Protein AF-A0A3S0UN78-F1 (afdb_monomer)

InterPro domains:
  IPR000524 Transcription regulator HTH, GntR [PF00392] (5-63)
  IPR000524 Transcription regulator HTH, GntR [PR00035] (24-38)
  IPR000524 Transcription regulator HTH, GntR [PR00035] (38-54)
  IPR000524 Transcription regulator HTH, GntR [PS50949] (1-67)
  IPR000524 Transcription regulator HTH, GntR [SM00345] (7-64)
  IPR000524 Transcription regulator HTH, GntR [cd07377] (3-63)
  IPR028978 Chorismate pyruvate-lyase/UbiC transcription regulator-associated domain superfamily [SSF64288] (96-181)
  IPR036388 Winged helix-like DNA-binding domain superfamily [G3DSA:1.10.10.10] (3-64)
  IPR036390 Winged helix DNA-binding domain superfamily [SSF46785] (6-68)
  IPR050679 Bacterial HTH-type transcriptional regulator [PTHR44846] (6-67)

pLDDT: mean 83.43, std 9.23, range [56.03, 97.0]

Foldseek 3Di:
DVLLVVLLVVVVVCLVPDDFFAFDDALVVSCVVSVDDSVSSVVSVVVCVVQVQWAADVPPHITGADPQRGCPDDQLPRVAPPKFKDKDWDDDFDDVVCCVVVVDDSVQWTWMKIFIDHPNATDDIDIDIDRCVLVPPDDVVVPRRPPPVVCSVVVNDDHDDDKDKDWDFDDPVCCVRVVDDRPGTDIDID

Nearest PDB structures (foldseek):
  3bwg-assembly2_C-2  TM=4.735E-01  e=9.883E-08  Bacillus subtilis subsp. subtilis str. 168
  4wwc-assembly1_B  TM=4.210E-01  e=1.255E-07  Bacillus subtilis subsp. subtilis str. 168
  3edp-assembly1_A  TM=4.501E-01  e=5.720E-06  Listeria innocua
  3edp-assembly1_B  TM=4.179E-01  e=1.319E-05  Listeria innocua
  2p19-assembly2_B-2  TM=6.954E-01  e=1.219E-01  Corynebacterium glutamicum

Secondary structure (DSSP, 8-state):
-HHHHHHHHHHHHHHHHSPTTPBPPPHHHHHHHHT--HHHHHHHHHHHHHTTSEEEETTTEEEEPPGGGS--S--HHHHSTTEEEEEEEE--PPPHHHHHHHT--GGGEEEEEEEEEETTEEEEEEEEEEETTTSTT--HHHHTT-HHHHHHHTTPPP------EEEE---HHHHHHH---TTS-EEEE-

Organism: NCBI:txid2138

Mean predicted aligned error: 10.27 Å

Structure (mmCIF, N/CA/C/O backbone):
data_AF-A0A3S0UN78-F1
#
_entry.id   AF-A0A3S0UN78-F1
#
loop_
_atom_site.group_PDB
_atom_site.id
_atom_site.type_symbol
_atom_site.label_atom_id
_atom_site.label_alt_id
_atom_site.label_comp_id
_atom_site.label_asym_id
_atom_site.label_entity_id
_atom_site.label_seq_id
_atom_site.pdbx_PDB_ins_code
_atom_site.Cartn_x
_atom_site.Cartn_y
_atom_site.Cartn_z
_atom_site.occupancy
_atom_site.B_iso_or_equiv
_atom_site.auth_seq_id
_atom_site.auth_comp_id
_atom_site.auth_asym_id
_atom_site.auth_atom_id
_atom_site.pdbx_PDB_model_num
ATOM 1 N N . MET A 1 1 ? -2.831 7.692 32.280 1.00 60.66 1 MET A N 1
ATOM 2 C CA . MET A 1 1 ? -1.970 6.919 31.352 1.00 60.66 1 MET A CA 1
ATOM 3 C C . MET A 1 1 ? -2.402 5.452 31.207 1.00 60.66 1 MET A C 1
ATOM 5 O O . MET A 1 1 ? -2.562 4.997 30.083 1.00 60.66 1 MET A O 1
ATOM 9 N N . MET A 1 2 ? -2.676 4.727 32.303 1.00 76.94 2 MET A N 1
ATOM 10 C CA . MET A 1 2 ? -2.971 3.278 32.286 1.00 76.94 2 MET A CA 1
ATOM 11 C C . MET A 1 2 ? -4.214 2.868 31.456 1.00 76.94 2 MET A C 1
ATOM 13 O O . MET A 1 2 ? -4.174 1.876 30.737 1.00 76.94 2 MET A O 1
ATOM 17 N N . ARG A 1 3 ? -5.290 3.673 31.464 1.00 88.19 3 ARG A N 1
ATOM 18 C CA . ARG A 1 3 ? -6.542 3.386 30.724 1.00 88.19 3 ARG A CA 1
ATOM 19 C C . ARG A 1 3 ? -6.424 3.528 29.202 1.00 88.19 3 ARG A C 1
ATOM 21 O O . ARG A 1 3 ? -6.998 2.733 28.470 1.00 88.19 3 ARG A O 1
ATOM 28 N N . SER A 1 4 ? -5.647 4.509 28.730 1.00 86.75 4 SER A N 1
ATOM 29 C CA . SER A 1 4 ? -5.381 4.698 27.293 1.00 86.75 4 SER A CA 1
ATOM 30 C C . SER A 1 4 ? -4.606 3.516 26.718 1.00 86.75 4 SER A C 1
ATOM 32 O O . SER A 1 4 ? -4.909 3.046 25.629 1.00 86.75 4 SER A O 1
ATOM 34 N N . LYS A 1 5 ? -3.637 3.002 27.482 1.00 89.94 5 LYS A N 1
ATOM 35 C CA . LYS A 1 5 ? -2.872 1.819 27.092 1.00 89.94 5 LYS A CA 1
ATOM 36 C C . LYS A 1 5 ? -3.759 0.571 27.032 1.00 89.94 5 LYS A C 1
ATOM 38 O O . LYS A 1 5 ? -3.741 -0.130 26.032 1.00 89.94 5 LYS A O 1
ATOM 43 N N . ALA A 1 6 ? -4.616 0.366 28.036 1.00 92.44 6 ALA A N 1
ATOM 44 C CA . ALA A 1 6 ? -5.572 -0.743 28.044 1.00 92.44 6 ALA A CA 1
ATOM 45 C C . ALA A 1 6 ? -6.553 -0.714 26.851 1.00 92.44 6 ALA A C 1
ATOM 47 O O . ALA A 1 6 ? -6.899 -1.768 26.319 1.00 92.44 6 ALA A O 1
ATOM 48 N N . LEU A 1 7 ? -6.981 0.478 26.415 1.00 95.25 7 LEU A N 1
ATOM 49 C CA . LEU A 1 7 ? -7.767 0.655 25.190 1.00 95.25 7 LEU A CA 1
ATOM 50 C C . LEU A 1 7 ? -6.984 0.201 23.949 1.00 95.25 7 LEU A C 1
ATOM 52 O O . LEU A 1 7 ? -7.505 -0.583 23.157 1.00 95.25 7 LEU A O 1
ATOM 56 N N . GLU A 1 8 ? -5.751 0.688 23.774 1.00 92.88 8 GLU A N 1
ATOM 57 C CA . GLU A 1 8 ? -4.910 0.329 22.623 1.00 92.88 8 GLU A CA 1
ATOM 58 C C . GLU A 1 8 ? -4.639 -1.179 22.562 1.00 92.88 8 GLU A C 1
ATOM 60 O O . GLU A 1 8 ? -4.802 -1.790 21.505 1.00 92.88 8 GLU A O 1
ATOM 65 N N . ASP A 1 9 ? -4.278 -1.787 23.691 1.00 92.19 9 ASP A N 1
ATOM 66 C CA . ASP A 1 9 ? -3.951 -3.212 23.772 1.00 92.19 9 ASP A CA 1
ATOM 67 C C . ASP A 1 9 ? -5.175 -4.089 23.461 1.00 92.19 9 ASP A C 1
ATOM 69 O O . ASP A 1 9 ? -5.079 -5.086 22.734 1.00 92.19 9 ASP A O 1
ATOM 73 N N . ASN A 1 10 ? -6.356 -3.699 23.953 1.00 95.06 10 ASN A N 1
ATOM 74 C CA . ASN A 1 10 ? -7.592 -4.415 23.656 1.00 95.06 10 ASN A CA 1
ATOM 75 C C . ASN A 1 10 ? -7.986 -4.282 22.181 1.00 95.06 10 ASN A C 1
ATOM 77 O O . ASN A 1 10 ? -8.252 -5.299 21.541 1.00 95.06 10 ASN A O 1
ATOM 81 N N . LEU A 1 11 ? -7.946 -3.067 21.621 1.00 95.75 11 LEU A N 1
ATOM 82 C CA . LEU A 1 11 ? -8.206 -2.850 20.197 1.00 95.75 11 LEU A CA 1
ATOM 83 C C . LEU A 1 11 ? -7.265 -3.692 19.334 1.00 95.75 11 LEU A C 1
ATOM 85 O O . LEU A 1 11 ? -7.731 -4.399 18.442 1.00 95.75 11 LEU A O 1
ATOM 89 N N . LYS A 1 12 ? -5.960 -3.692 19.633 1.00 91.56 12 LYS A N 1
ATOM 90 C CA . LYS A 1 12 ? -4.986 -4.537 18.929 1.00 91.56 12 LYS A CA 1
ATOM 91 C C . LYS A 1 12 ? -5.343 -6.013 19.031 1.00 91.56 12 LYS A C 1
ATOM 93 O O . LYS A 1 12 ? -5.336 -6.706 18.020 1.00 91.56 12 LYS A O 1
ATOM 98 N N . THR A 1 13 ? -5.730 -6.485 20.212 1.00 92.44 13 THR A N 1
ATOM 99 C CA . THR A 1 13 ? -6.152 -7.878 20.410 1.00 92.44 13 THR A CA 1
ATOM 100 C C . THR A 1 13 ? -7.383 -8.231 19.568 1.00 92.44 13 THR A C 1
ATOM 102 O O . THR A 1 13 ? -7.397 -9.280 18.922 1.00 92.44 13 THR A O 1
ATOM 105 N N . MET A 1 14 ? -8.401 -7.363 19.536 1.00 92.25 14 MET A N 1
ATOM 106 C CA . MET A 1 14 ? -9.604 -7.557 18.716 1.00 92.25 14 MET A CA 1
ATOM 107 C C . MET A 1 14 ? -9.271 -7.597 17.226 1.00 92.25 14 MET A C 1
ATOM 109 O O . MET A 1 14 ? -9.797 -8.438 16.503 1.00 92.25 14 MET A O 1
ATOM 113 N N . ILE A 1 15 ? -8.383 -6.711 16.771 1.00 91.88 15 ILE A N 1
ATOM 114 C CA . ILE A 1 15 ? -7.967 -6.648 15.370 1.00 91.88 15 ILE A CA 1
ATOM 115 C C . ILE A 1 15 ? -7.164 -7.892 14.991 1.00 91.88 15 ILE A C 1
ATOM 117 O O . ILE A 1 15 ? -7.399 -8.463 13.930 1.00 91.88 15 ILE A O 1
ATOM 121 N N . ILE A 1 16 ? -6.268 -8.353 15.869 1.00 87.12 16 ILE A N 1
ATOM 122 C CA . ILE A 1 16 ? -5.435 -9.528 15.602 1.00 87.12 16 ILE A CA 1
ATOM 123 C C . ILE A 1 16 ? -6.253 -10.810 15.509 1.00 87.12 16 ILE A C 1
ATOM 125 O O . ILE A 1 16 ? -5.995 -11.640 14.641 1.00 87.12 16 ILE A O 1
ATOM 129 N N . LYS A 1 17 ? -7.255 -10.958 16.374 1.00 88.31 17 LYS A N 1
ATOM 130 C CA . LYS A 1 17 ? -8.143 -12.126 16.381 1.00 88.31 17 LYS A CA 1
ATOM 131 C C . LYS A 1 17 ? -9.296 -12.016 15.376 1.00 88.31 17 LYS A C 1
ATOM 133 O O . LYS A 1 17 ? -9.972 -13.007 15.113 1.00 88.31 17 LYS A O 1
ATOM 138 N N . GLY A 1 18 ? -9.563 -10.817 14.865 1.00 83.50 18 GLY A N 1
ATOM 139 C CA . GLY A 1 18 ? -10.699 -10.526 14.000 1.00 83.50 18 GLY A CA 1
ATOM 140 C C . GLY A 1 18 ? -10.495 -10.988 12.558 1.00 83.50 18 GLY A C 1
ATOM 141 O O . GLY A 1 18 ? -9.383 -11.009 12.036 1.00 83.50 18 GLY A O 1
ATOM 142 N N . LYS A 1 19 ? -11.600 -11.312 11.881 1.00 81.12 19 LYS A N 1
ATOM 143 C CA . LYS A 1 19 ? -11.610 -11.516 10.424 1.00 81.12 19 LYS A CA 1
ATOM 144 C C . LYS A 1 19 ? -11.521 -10.162 9.703 1.00 81.12 19 LYS A C 1
ATOM 146 O O . LYS A 1 19 ? -11.954 -9.167 10.287 1.00 81.12 19 LYS A O 1
ATOM 151 N N . PRO A 1 20 ? -11.011 -10.094 8.460 1.00 79.56 20 PRO A N 1
ATOM 152 C CA . PRO A 1 20 ? -11.056 -8.870 7.658 1.00 79.56 20 PRO A CA 1
ATOM 153 C C . PRO A 1 20 ? -12.488 -8.332 7.524 1.00 79.56 20 PRO A C 1
ATOM 155 O O . PRO A 1 20 ? -13.428 -9.107 7.353 1.00 79.56 20 PRO A O 1
ATOM 158 N N . GLY A 1 21 ? -12.659 -7.013 7.606 1.00 81.44 21 GLY A N 1
ATOM 159 C CA . GLY A 1 21 ? -13.964 -6.351 7.529 1.00 81.44 21 GLY A CA 1
ATOM 160 C C . GLY A 1 21 ? -14.806 -6.420 8.809 1.00 81.44 21 GLY A C 1
ATOM 161 O O . GLY A 1 21 ? -15.949 -5.968 8.802 1.00 81.44 21 GLY A O 1
ATOM 162 N N . LEU A 1 22 ? -14.274 -6.942 9.918 1.00 90.38 22 LEU A N 1
ATOM 163 C CA . LEU A 1 22 ? -14.956 -6.933 11.213 1.00 90.38 22 LEU A CA 1
ATOM 164 C C . LEU A 1 22 ? -15.151 -5.490 11.697 1.00 90.38 22 LEU A C 1
ATOM 166 O O . LEU A 1 22 ? -14.187 -4.732 11.807 1.00 90.38 22 LEU A O 1
ATOM 170 N N . LYS A 1 23 ? -16.392 -5.128 12.035 1.00 92.62 23 LYS A N 1
ATOM 171 C CA . LYS A 1 23 ? -16.727 -3.820 12.612 1.00 92.62 23 LYS A CA 1
ATOM 172 C C . LYS A 1 23 ? -16.223 -3.718 14.053 1.00 92.62 23 LYS A C 1
ATOM 174 O O . LYS A 1 23 ? -16.548 -4.559 14.888 1.00 92.62 23 LYS A O 1
ATOM 179 N N . LEU A 1 24 ? -15.465 -2.667 14.346 1.00 95.69 24 LEU A N 1
ATOM 180 C CA . LEU A 1 24 ? -14.968 -2.364 15.686 1.00 95.69 24 LEU A CA 1
ATOM 181 C C . LEU A 1 24 ? -16.007 -1.585 16.512 1.00 95.69 24 LEU A C 1
ATOM 183 O O . LEU A 1 24 ? -16.899 -0.946 15.937 1.00 95.69 24 LEU A O 1
ATOM 187 N N . PRO A 1 25 ? -15.902 -1.610 17.856 1.00 97.00 25 PRO A N 1
ATOM 188 C CA . PRO A 1 25 ? -16.764 -0.818 18.727 1.00 97.00 25 PRO A CA 1
ATOM 189 C C . PRO A 1 25 ? -16.729 0.675 18.377 1.00 97.00 25 PRO A C 1
ATOM 191 O O . PRO A 1 25 ? -15.713 1.206 17.925 1.00 97.00 25 PRO A O 1
ATOM 194 N N . SER A 1 26 ? -17.849 1.368 18.590 1.00 95.44 26 SER A N 1
ATOM 195 C CA . SER A 1 26 ? -17.943 2.798 18.285 1.00 95.44 26 SER A CA 1
ATOM 196 C C . SER A 1 26 ? -17.103 3.645 19.245 1.00 95.44 26 SER A C 1
ATOM 198 O O . SER A 1 26 ? -16.812 3.230 20.369 1.00 95.44 26 SER A O 1
ATOM 200 N N . GLU A 1 27 ? -16.773 4.876 18.835 1.00 95.00 27 GLU A N 1
ATOM 201 C CA . GLU A 1 27 ? -16.062 5.825 19.704 1.00 95.00 27 GLU A CA 1
ATOM 202 C C . GLU A 1 27 ? -16.779 6.000 21.049 1.00 95.00 27 GLU A C 1
ATOM 204 O O . GLU A 1 27 ? -16.140 5.941 22.093 1.00 95.00 27 GLU A O 1
ATOM 209 N N . ALA A 1 28 ? -18.109 6.127 21.036 1.00 94.88 28 ALA A N 1
ATOM 210 C CA . ALA A 1 28 ? -18.914 6.292 22.244 1.00 94.88 28 ALA A CA 1
ATOM 211 C C . ALA A 1 28 ? -18.858 5.064 23.171 1.00 94.88 28 ALA A C 1
ATOM 213 O O . ALA A 1 28 ? -18.764 5.218 24.389 1.00 94.88 28 ALA A O 1
ATOM 214 N N . MET A 1 29 ? -18.875 3.848 22.607 1.00 96.12 29 MET A N 1
ATOM 215 C CA . MET A 1 29 ? -18.741 2.612 23.388 1.00 96.12 29 MET A CA 1
ATOM 216 C C . MET A 1 29 ? -17.371 2.542 24.066 1.00 96.12 29 MET A C 1
ATOM 218 O O . MET A 1 29 ? -17.298 2.286 25.266 1.00 96.12 29 MET A O 1
ATOM 222 N N . LEU A 1 30 ? -16.300 2.844 23.328 1.00 96.81 30 LEU A N 1
ATOM 223 C CA . LEU A 1 30 ? -14.931 2.823 23.850 1.00 96.81 30 LEU A CA 1
ATOM 224 C C . LEU A 1 30 ? -14.694 3.927 24.888 1.00 96.81 30 LEU A C 1
ATOM 226 O O . LEU A 1 30 ? -14.080 3.671 25.922 1.00 96.81 30 LEU A O 1
ATOM 230 N N . MET A 1 31 ? -15.230 5.130 24.666 1.00 96.88 31 MET A N 1
ATOM 231 C CA . MET A 1 31 ? -15.192 6.216 25.651 1.00 96.88 31 MET A CA 1
ATOM 232 C C . MET A 1 31 ? -15.839 5.789 26.969 1.00 96.88 31 MET A C 1
ATOM 234 O O . MET A 1 31 ? -15.237 5.964 28.026 1.00 96.88 31 MET A O 1
ATOM 238 N N . LYS A 1 32 ? -17.042 5.198 26.908 1.00 96.38 32 LYS A N 1
ATOM 239 C CA . LYS A 1 32 ? -17.776 4.742 28.095 1.00 96.38 32 LYS A CA 1
ATOM 240 C C . LYS A 1 32 ? -17.050 3.598 28.803 1.00 96.38 32 LYS A C 1
ATOM 242 O O . LYS A 1 32 ? -16.907 3.634 30.021 1.00 96.38 32 LYS A O 1
ATOM 247 N N . GLN A 1 33 ? -16.577 2.609 28.049 1.00 95.88 33 GLN A N 1
ATOM 248 C CA . GLN A 1 33 ? -15.930 1.415 28.592 1.00 95.88 33 GLN A CA 1
ATOM 249 C C . GLN A 1 33 ? -14.590 1.729 29.264 1.00 95.88 33 GLN A C 1
ATOM 251 O O . GLN A 1 33 ? -14.318 1.235 30.354 1.00 95.88 33 GLN A O 1
ATOM 256 N N . TYR A 1 34 ? -13.759 2.559 28.633 1.00 94.81 34 TYR A N 1
ATOM 257 C CA . TYR A 1 34 ? -12.411 2.859 29.123 1.00 94.81 34 TYR A CA 1
ATOM 258 C C . TYR A 1 34 ? -12.333 4.160 29.927 1.00 94.81 34 TYR A C 1
ATOM 260 O O . TYR A 1 34 ? -11.270 4.475 30.463 1.00 94.81 34 TYR A O 1
ATOM 268 N N . GLN A 1 35 ? -13.441 4.904 30.038 1.00 95.44 35 GLN A N 1
ATOM 269 C CA . GLN A 1 35 ? -13.520 6.211 30.700 1.00 95.44 35 GLN A CA 1
ATOM 270 C C . GLN A 1 35 ? -12.428 7.167 30.198 1.00 95.44 35 GLN A C 1
ATOM 272 O O . GLN A 1 35 ? -11.656 7.734 30.975 1.00 95.44 35 GLN A O 1
ATOM 277 N N . VAL A 1 36 ? -12.329 7.289 28.874 1.00 95.56 36 VAL A N 1
ATOM 278 C CA . VAL A 1 36 ? -11.359 8.151 28.187 1.00 95.56 36 VAL A CA 1
ATOM 279 C C . VAL A 1 36 ? -12.068 9.203 27.342 1.00 95.56 36 VAL A C 1
ATOM 281 O O . VAL A 1 36 ? -13.236 9.057 26.978 1.00 95.56 36 VAL A O 1
ATOM 284 N N . SER A 1 37 ? -11.339 10.265 26.999 1.00 96.00 37 SER A N 1
ATOM 285 C CA . SER A 1 37 ? -11.851 11.300 26.103 1.00 96.00 37 SER A CA 1
ATOM 286 C C . SER A 1 37 ? -12.072 10.759 24.688 1.00 96.00 37 SER A C 1
ATOM 288 O O . SER A 1 37 ? -11.418 9.810 24.246 1.00 96.00 37 SER A O 1
ATOM 290 N N . ARG A 1 38 ? -12.949 11.426 23.933 1.00 94.31 38 ARG A N 1
ATOM 291 C CA . ARG A 1 38 ? -13.137 11.143 22.506 1.00 94.31 38 ARG A CA 1
ATOM 292 C C . ARG A 1 38 ? -11.835 11.278 21.718 1.00 94.31 38 ARG A C 1
ATOM 294 O O . ARG A 1 38 ? -11.564 10.457 20.848 1.00 94.31 38 ARG A O 1
ATOM 301 N N . THR A 1 39 ? -11.032 12.292 22.038 1.00 95.38 39 THR A N 1
ATOM 302 C CA . THR A 1 39 ? -9.731 12.545 21.407 1.00 95.38 39 THR A CA 1
ATOM 303 C C . THR A 1 39 ? -8.807 11.344 21.570 1.00 95.38 39 THR A C 1
ATOM 305 O O . THR A 1 39 ? -8.285 10.850 20.581 1.00 95.38 39 THR A O 1
ATOM 308 N N . THR A 1 40 ? -8.726 10.778 22.776 1.00 95.00 40 THR A N 1
ATOM 309 C CA . THR A 1 40 ? -7.925 9.576 23.059 1.00 95.00 40 THR A CA 1
ATOM 310 C C . THR A 1 40 ? -8.339 8.382 22.193 1.00 95.00 40 THR A C 1
ATOM 312 O O . THR A 1 40 ? -7.482 7.712 21.621 1.00 95.00 40 THR A O 1
ATOM 315 N N . VAL A 1 41 ? -9.645 8.126 22.045 1.00 96.56 41 VAL A N 1
ATOM 316 C CA . VAL A 1 41 ? -10.133 7.039 21.175 1.00 96.56 41 VAL A CA 1
ATOM 317 C C . VAL A 1 41 ? -9.812 7.315 19.707 1.00 96.56 41 VAL A C 1
ATOM 319 O O . VAL A 1 41 ? -9.368 6.420 18.988 1.00 96.56 41 VAL A O 1
ATOM 322 N N . ARG A 1 42 ? -10.000 8.559 19.252 1.00 93.31 42 ARG A N 1
ATOM 323 C CA . ARG A 1 42 ? -9.687 8.950 17.872 1.00 93.31 42 ARG A CA 1
ATOM 324 C C . ARG A 1 42 ? -8.201 8.843 17.572 1.00 93.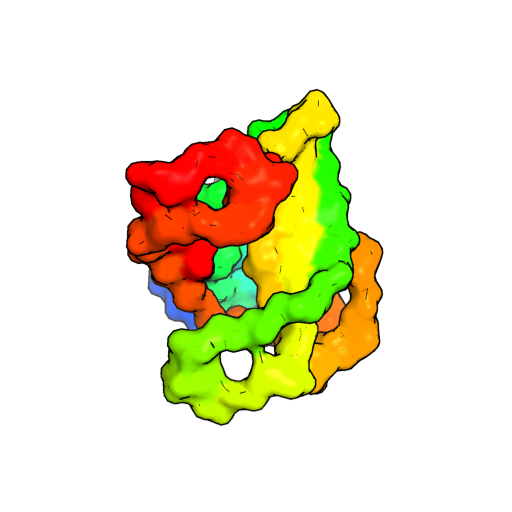31 42 ARG A C 1
ATOM 326 O O . ARG A 1 42 ? -7.861 8.430 16.471 1.00 93.31 42 ARG A O 1
ATOM 333 N N . ASP A 1 43 ? -7.332 9.170 18.517 1.00 91.94 43 ASP A N 1
ATOM 334 C CA . ASP A 1 43 ? -5.886 9.050 18.340 1.00 91.94 43 ASP A CA 1
ATOM 335 C C . ASP A 1 43 ? -5.451 7.582 18.279 1.00 91.94 43 ASP A C 1
ATOM 337 O O . ASP A 1 43 ? -4.665 7.218 17.402 1.00 91.94 43 ASP A O 1
ATOM 341 N N . ALA A 1 44 ? -6.045 6.710 19.104 1.00 94.06 44 ALA A N 1
ATOM 342 C CA . ALA A 1 44 ? -5.838 5.266 19.003 1.00 94.06 44 ALA A CA 1
ATOM 343 C C . ALA A 1 44 ? -6.262 4.728 17.624 1.00 94.06 44 ALA A C 1
ATOM 345 O O . ALA A 1 44 ? -5.497 4.017 16.969 1.00 94.06 44 ALA A O 1
ATOM 346 N N . PHE A 1 45 ? -7.440 5.117 17.124 1.00 93.12 45 PHE A N 1
ATOM 347 C CA . PHE A 1 45 ? -7.872 4.726 15.781 1.00 93.12 45 PHE A CA 1
ATOM 348 C C . PHE A 1 45 ? -7.001 5.320 14.675 1.00 93.12 45 PHE A C 1
ATOM 350 O O . PHE A 1 45 ? -6.649 4.602 13.745 1.00 93.12 45 PHE A O 1
ATOM 357 N N . LYS A 1 46 ? -6.596 6.592 14.769 1.00 85.62 46 LYS A N 1
ATOM 358 C CA . LYS A 1 46 ? -5.666 7.209 13.808 1.00 85.62 46 LYS A CA 1
ATOM 359 C C . LYS A 1 46 ? -4.347 6.449 13.741 1.00 85.62 46 LYS A C 1
ATOM 361 O O . LYS A 1 46 ? -3.841 6.227 12.645 1.00 85.62 46 LYS A O 1
ATOM 366 N N . LYS A 1 47 ? -3.809 6.028 14.888 1.00 85.81 47 LYS A N 1
ATOM 367 C CA . LYS A 1 47 ? -2.596 5.209 14.954 1.00 85.81 47 LYS A CA 1
ATOM 368 C C . LYS A 1 47 ? -2.794 3.875 14.235 1.00 85.81 47 LYS A C 1
ATOM 370 O O . LYS A 1 47 ? -2.003 3.547 13.362 1.00 85.81 47 LYS A O 1
ATOM 375 N N . LEU A 1 48 ? -3.887 3.165 14.517 1.00 86.69 48 LEU A N 1
ATOM 376 C CA . LEU A 1 48 ? -4.211 1.882 13.876 1.00 86.69 48 LEU A CA 1
ATOM 377 C C . LEU A 1 48 ? -4.483 2.008 12.365 1.00 86.69 48 LEU A C 1
ATOM 379 O O . LEU A 1 48 ? -4.101 1.124 11.600 1.00 86.69 48 LEU A O 1
ATOM 383 N N . ILE A 1 49 ? -5.099 3.108 11.920 1.00 83.00 49 ILE A N 1
ATOM 384 C CA . ILE A 1 49 ? -5.248 3.445 10.493 1.00 83.00 49 ILE A CA 1
ATOM 385 C C . ILE A 1 49 ? -3.870 3.697 9.874 1.00 83.00 49 ILE 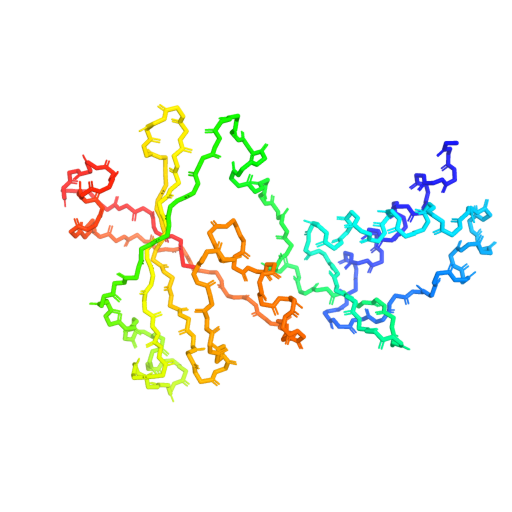A C 1
ATOM 387 O O . ILE A 1 49 ? -3.566 3.171 8.809 1.00 83.00 49 ILE A O 1
ATOM 391 N N . GLY A 1 50 ? -3.008 4.457 10.555 1.00 72.81 50 GLY A N 1
ATOM 392 C CA . GLY A 1 50 ? -1.632 4.708 10.121 1.00 72.81 50 GLY A CA 1
ATOM 393 C C . GLY A 1 50 ? -0.757 3.449 10.079 1.00 72.81 50 GLY A C 1
ATOM 394 O O . GLY A 1 50 ? 0.202 3.407 9.310 1.00 72.81 50 GLY A O 1
ATOM 395 N N . GLU A 1 51 ? -1.096 2.432 10.873 1.00 80.19 51 GLU A N 1
ATOM 396 C CA . GLU A 1 51 ? -0.490 1.092 10.868 1.00 80.19 51 GLU A CA 1
ATOM 397 C C . GLU A 1 51 ? -1.153 0.144 9.834 1.00 80.19 51 GLU A C 1
ATOM 399 O O . GLU A 1 51 ? -0.813 -1.037 9.753 1.00 80.19 51 GLU A O 1
ATOM 404 N N . ASN A 1 52 ? -2.109 0.637 9.032 1.00 79.56 52 ASN A N 1
ATOM 405 C CA . ASN A 1 52 ? -2.921 -0.139 8.082 1.00 79.56 52 ASN A CA 1
ATOM 406 C C . ASN A 1 52 ? -3.568 -1.391 8.698 1.00 79.56 52 ASN A C 1
ATOM 408 O O . ASN A 1 52 ? -3.771 -2.404 8.029 1.00 79.56 52 ASN A O 1
ATOM 412 N N . MET A 1 53 ? -3.899 -1.328 9.987 1.00 83.38 53 MET A N 1
ATOM 413 C CA . MET A 1 53 ? -4.580 -2.412 10.692 1.00 83.38 53 MET A CA 1
ATOM 414 C C . MET A 1 53 ? -6.100 -2.329 10.536 1.00 83.38 53 MET A C 1
ATOM 416 O O . MET A 1 53 ? -6.797 -3.340 10.639 1.00 83.38 53 MET A O 1
ATOM 420 N N . ILE A 1 54 ? -6.619 -1.124 10.290 1.00 87.69 54 ILE A N 1
ATOM 421 C CA . ILE A 1 54 ? -8.048 -0.829 10.172 1.00 87.69 54 ILE A CA 1
ATOM 422 C C . ILE A 1 54 ? -8.286 0.250 9.108 1.00 87.69 54 ILE A C 1
ATOM 424 O O . ILE A 1 54 ? -7.374 0.997 8.756 1.00 87.69 54 ILE A O 1
ATOM 428 N N . TYR A 1 55 ? -9.529 0.383 8.660 1.00 83.50 55 TYR A N 1
ATOM 429 C CA . TYR A 1 55 ? -10.009 1.490 7.834 1.00 83.50 55 TYR A CA 1
ATOM 430 C C . TYR A 1 55 ? -11.294 2.078 8.427 1.00 83.50 55 TYR A C 1
ATOM 432 O O . TYR A 1 55 ? -11.968 1.438 9.239 1.00 83.50 55 TYR A O 1
ATOM 440 N N . SER A 1 56 ? -11.630 3.310 8.050 1.00 82.44 56 SER A N 1
ATOM 441 C CA . SER A 1 56 ? -12.881 3.958 8.447 1.00 82.44 56 SER A CA 1
ATOM 442 C C . SER A 1 56 ? -13.811 4.117 7.249 1.00 82.44 56 SER A C 1
ATOM 444 O O . SER A 1 56 ? -13.383 4.388 6.132 1.00 82.44 56 SER A O 1
ATOM 446 N N . LEU A 1 57 ? -15.107 3.964 7.498 1.00 76.75 57 LEU A N 1
ATOM 447 C CA . LEU A 1 57 ? -16.162 4.322 6.559 1.00 76.75 57 LEU A CA 1
ATOM 448 C C . LEU A 1 57 ? -17.007 5.415 7.212 1.00 76.75 57 LEU A C 1
ATOM 450 O O . LEU A 1 57 ? -17.565 5.210 8.298 1.00 76.75 57 LEU A O 1
ATOM 454 N N . GLN A 1 58 ? -17.097 6.579 6.566 1.00 74.88 58 GLN A N 1
ATOM 455 C CA . GLN A 1 58 ? -17.821 7.733 7.099 1.00 74.88 58 GLN A CA 1
ATOM 456 C C . GLN A 1 58 ? -19.264 7.352 7.462 1.00 74.88 58 GLN A C 1
ATOM 458 O O . GLN A 1 58 ? -19.974 6.723 6.681 1.00 74.88 58 GLN A O 1
ATOM 463 N N . GLY A 1 59 ? -19.675 7.674 8.692 1.00 83.06 59 GLY A N 1
ATOM 464 C CA . GLY A 1 59 ? -20.999 7.337 9.231 1.00 83.06 59 GLY A CA 1
ATOM 465 C C . GLY A 1 59 ? -21.227 5.852 9.554 1.00 83.06 59 GLY A C 1
ATOM 466 O O . GLY A 1 59 ? -22.203 5.528 10.221 1.00 83.06 59 GLY A O 1
ATOM 467 N N . LYS A 1 60 ? -20.333 4.942 9.144 1.00 83.81 60 LYS A N 1
ATOM 468 C CA . LYS A 1 60 ? -20.494 3.488 9.336 1.00 83.81 60 LYS A CA 1
ATOM 469 C C . LYS A 1 60 ? -19.599 2.915 10.437 1.00 83.81 60 LYS A C 1
ATOM 471 O O . LYS A 1 60 ? -19.988 1.927 11.067 1.00 83.81 60 LYS A O 1
ATOM 476 N N . GLY A 1 61 ? -18.452 3.542 10.704 1.00 89.56 61 GLY A N 1
ATOM 477 C CA . GLY A 1 61 ? -17.533 3.178 11.787 1.00 89.56 61 GLY A CA 1
ATOM 478 C C . GLY A 1 61 ? -16.158 2.727 11.294 1.00 89.56 61 GLY A C 1
ATOM 479 O O . GLY A 1 61 ? -15.730 3.108 10.205 1.00 89.56 61 GLY A O 1
ATOM 480 N N . TYR A 1 62 ? -15.474 1.931 12.116 1.00 91.44 62 TYR A N 1
ATOM 481 C CA . TYR A 1 62 ? -14.125 1.422 11.863 1.00 91.44 62 TYR A CA 1
ATOM 482 C C . TYR A 1 62 ? -14.161 -0.090 11.640 1.00 91.44 62 TYR A C 1
ATOM 484 O O . TYR A 1 62 ? -14.927 -0.790 12.304 1.00 91.44 62 TYR A O 1
ATOM 492 N N . PHE A 1 63 ? -13.338 -0.585 10.722 1.00 87.94 63 PHE A N 1
ATOM 493 C CA . PHE A 1 63 ? -13.349 -1.975 10.275 1.00 87.94 63 PHE A CA 1
ATOM 494 C C . PHE A 1 63 ? -11.925 -2.517 10.163 1.00 87.94 63 PHE A C 1
ATOM 496 O O . PHE A 1 63 ? -11.011 -1.787 9.785 1.00 87.94 63 PHE A O 1
ATOM 503 N N . THR A 1 64 ? -11.721 -3.791 10.489 1.00 87.06 64 THR A N 1
ATOM 504 C CA . THR A 1 64 ? -10.405 -4.440 10.398 1.00 87.06 64 THR A CA 1
ATOM 505 C C . THR A 1 64 ? -9.952 -4.593 8.944 1.00 87.06 64 THR A C 1
ATOM 507 O O . THR A 1 64 ? -10.725 -5.001 8.073 1.00 87.06 64 THR A O 1
ATOM 510 N N . LEU A 1 65 ? -8.680 -4.299 8.671 1.00 79.00 65 LEU A N 1
ATOM 511 C CA . LEU A 1 65 ? -8.030 -4.668 7.413 1.00 79.00 65 LEU A CA 1
ATOM 512 C C . LEU A 1 65 ? -7.487 -6.092 7.504 1.00 79.00 65 LEU A C 1
ATOM 514 O O . LEU A 1 65 ? -7.160 -6.589 8.584 1.00 79.00 65 LEU A O 1
ATOM 518 N N . ASN A 1 66 ? -7.354 -6.739 6.348 1.00 76.88 66 ASN A N 1
ATOM 519 C CA . ASN A 1 66 ? -6.662 -8.017 6.260 1.00 76.88 66 ASN A CA 1
ATOM 520 C C . ASN A 1 66 ? -5.210 -7.862 6.752 1.00 76.88 66 ASN A C 1
ATOM 522 O O . ASN A 1 66 ? -4.533 -6.897 6.396 1.00 76.88 66 ASN A O 1
ATOM 526 N N . GLN A 1 67 ? -4.743 -8.825 7.556 1.00 74.69 67 GLN A N 1
ATOM 527 C CA . GLN A 1 67 ? -3.384 -8.889 8.110 1.00 74.69 67 GLN A CA 1
ATOM 528 C C . GLN A 1 67 ? -2.292 -8.668 7.065 1.00 74.69 67 GLN A C 1
ATOM 530 O O . GLN A 1 67 ? -1.256 -8.069 7.349 1.00 74.69 67 GLN A O 1
ATOM 535 N N . ALA A 1 68 ? -2.537 -9.089 5.827 1.00 63.06 68 ALA A N 1
ATOM 536 C CA . ALA A 1 68 ? -1.600 -8.904 4.735 1.00 63.06 68 ALA A CA 1
ATOM 537 C C . ALA A 1 68 ? -1.355 -7.417 4.366 1.00 63.06 68 ALA A C 1
ATOM 539 O O . ALA A 1 68 ? -0.306 -7.114 3.785 1.00 63.06 68 ALA A O 1
ATOM 540 N N . PHE A 1 69 ? -2.253 -6.490 4.728 1.00 65.50 69 PHE A N 1
ATOM 541 C CA . PHE A 1 69 ? -2.094 -5.036 4.543 1.00 65.50 69 PHE A CA 1
ATOM 542 C C . PHE A 1 69 ? -1.495 -4.305 5.734 1.00 65.50 69 PHE A C 1
ATOM 544 O O . PHE A 1 69 ? -1.131 -3.138 5.587 1.00 65.50 69 PHE A O 1
ATOM 551 N N . TRP A 1 70 ? -1.394 -4.955 6.892 1.00 74.50 70 TRP A N 1
ATOM 552 C CA . TRP A 1 70 ? -0.812 -4.312 8.058 1.00 74.50 70 TRP A CA 1
ATOM 553 C C . TRP A 1 70 ? 0.604 -3.857 7.724 1.00 74.50 70 TRP A C 1
ATOM 555 O O . TRP A 1 70 ? 1.357 -4.561 7.039 1.00 74.50 70 TRP A O 1
ATOM 565 N N . SER A 1 71 ? 0.989 -2.681 8.213 1.00 66.81 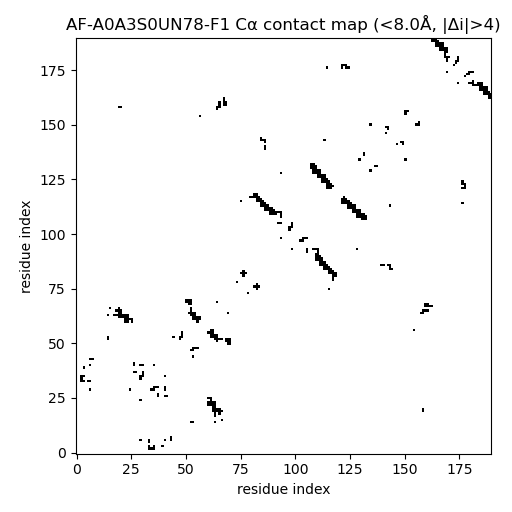71 SER A N 1
ATOM 566 C CA . SER A 1 71 ? 2.368 -2.223 8.110 1.00 66.81 71 SER A CA 1
ATOM 567 C C . SER A 1 71 ? 3.227 -3.019 9.097 1.00 66.81 71 SER A C 1
ATOM 569 O O . SER A 1 71 ? 3.608 -2.527 10.155 1.00 66.81 71 SER A O 1
ATOM 571 N N . THR A 1 72 ? 3.497 -4.285 8.775 1.00 57.38 72 THR A N 1
ATOM 572 C CA . THR A 1 72 ? 4.403 -5.150 9.544 1.00 57.38 72 THR A CA 1
ATOM 573 C C . THR A 1 72 ? 5.858 -4.700 9.399 1.00 57.38 72 THR A C 1
ATOM 575 O O . THR A 1 72 ? 6.698 -5.033 10.225 1.00 57.38 72 THR A O 1
ATOM 578 N N . GLU A 1 73 ? 6.158 -3.923 8.354 1.00 56.03 73 GLU A N 1
ATOM 579 C CA . GLU A 1 73 ? 7.418 -3.211 8.169 1.00 56.03 73 GLU A CA 1
ATOM 580 C C . GLU A 1 73 ? 7.188 -1.714 8.430 1.00 56.03 73 GLU A C 1
ATOM 582 O O . GLU A 1 73 ? 6.229 -1.127 7.920 1.00 56.03 73 GLU A O 1
ATOM 587 N N . ILE A 1 74 ? 8.083 -1.085 9.199 1.00 58.06 74 ILE A N 1
ATOM 588 C CA . ILE A 1 74 ? 8.155 0.377 9.316 1.00 58.06 74 ILE A CA 1
ATOM 589 C C . ILE A 1 74 ? 8.230 0.945 7.891 1.00 58.06 74 ILE A C 1
ATOM 591 O O . ILE A 1 74 ? 9.069 0.503 7.099 1.00 58.06 74 ILE A O 1
ATOM 595 N N . SER A 1 75 ? 7.342 1.890 7.545 1.00 63.72 75 SER A N 1
ATOM 596 C CA . SER A 1 75 ? 7.348 2.514 6.215 1.00 63.72 75 SER A CA 1
ATOM 597 C C . SER A 1 75 ? 8.751 3.022 5.900 1.00 63.72 75 SER A C 1
ATOM 599 O O . SER A 1 75 ? 9.438 3.513 6.790 1.00 63.72 75 SER A O 1
ATOM 601 N N . PHE A 1 76 ? 9.194 2.919 4.645 1.00 69.19 76 PHE A N 1
ATOM 602 C CA . PHE A 1 76 ? 10.567 3.292 4.280 1.00 69.19 76 PHE A CA 1
ATOM 603 C C . PHE A 1 76 ? 10.947 4.693 4.797 1.00 69.19 76 PHE A C 1
ATOM 605 O O . PHE A 1 76 ? 12.023 4.862 5.356 1.00 69.19 76 PHE A O 1
ATOM 612 N N . SER A 1 77 ? 10.010 5.645 4.712 1.00 68.69 77 SER A N 1
ATOM 613 C CA . SER A 1 77 ? 10.156 7.013 5.224 1.00 68.69 77 SER A CA 1
ATOM 614 C C . SER A 1 77 ? 10.298 7.140 6.742 1.00 68.69 77 SER A C 1
ATOM 616 O O . SER A 1 77 ? 10.873 8.106 7.215 1.00 68.69 77 SER A O 1
ATOM 618 N N . LYS A 1 78 ? 9.769 6.185 7.512 1.00 69.50 78 LYS A N 1
ATOM 619 C CA . LYS A 1 78 ? 9.917 6.120 8.973 1.00 69.50 78 LYS A CA 1
ATOM 620 C C . LYS A 1 78 ? 11.124 5.280 9.399 1.00 69.50 78 LYS A C 1
ATOM 622 O O . LYS A 1 78 ? 11.548 5.373 10.542 1.00 69.50 78 LYS A O 1
ATOM 627 N N . LYS A 1 79 ? 11.624 4.407 8.517 1.00 71.88 79 LYS A N 1
ATOM 628 C CA . LYS A 1 79 ? 12.754 3.507 8.793 1.00 71.88 79 LYS A CA 1
ATOM 629 C C . LYS A 1 79 ? 14.100 4.205 8.601 1.00 71.88 79 LYS A C 1
ATOM 631 O O . LYS A 1 79 ? 15.073 3.819 9.240 1.00 71.88 79 LYS A O 1
ATOM 636 N N . TYR A 1 80 ? 14.156 5.176 7.698 1.00 74.62 80 TYR A N 1
ATOM 637 C CA . TYR A 1 80 ? 15.375 5.877 7.328 1.00 74.62 80 TYR A CA 1
ATOM 638 C C . TYR A 1 80 ? 15.168 7.383 7.472 1.00 74.62 80 TYR A C 1
ATOM 640 O O . TYR A 1 80 ? 14.248 7.933 6.867 1.00 74.62 80 TYR A O 1
ATOM 648 N N . ASP A 1 81 ? 16.045 8.045 8.226 1.00 76.56 81 ASP A N 1
ATOM 649 C CA . ASP A 1 81 ? 16.112 9.507 8.236 1.00 76.56 81 ASP A CA 1
ATOM 650 C C . ASP A 1 81 ? 16.459 10.031 6.837 1.00 76.56 81 ASP A C 1
ATOM 652 O O . ASP A 1 81 ? 17.157 9.362 6.065 1.00 76.56 81 ASP A O 1
ATOM 656 N N . SER A 1 82 ? 15.946 11.218 6.498 1.00 83.31 82 SER A N 1
ATOM 657 C CA . SER A 1 82 ? 16.137 11.856 5.184 1.00 83.31 82 SER A CA 1
ATOM 658 C C . SER A 1 82 ? 15.725 10.970 3.998 1.00 83.31 82 SER A C 1
ATOM 660 O O . SER A 1 82 ? 16.322 11.012 2.920 1.00 83.31 82 SER A O 1
ATOM 662 N N . ALA A 1 83 ? 14.707 10.132 4.193 1.00 85.62 83 ALA A N 1
ATOM 663 C CA . ALA A 1 83 ? 14.161 9.292 3.142 1.00 85.62 83 ALA A CA 1
ATOM 664 C C . ALA A 1 83 ? 13.367 10.111 2.118 1.00 85.62 83 ALA A C 1
ATOM 666 O O . ALA A 1 83 ? 12.424 10.819 2.468 1.00 85.62 83 ALA A O 1
ATOM 667 N N . VAL A 1 84 ? 13.693 9.930 0.839 1.00 87.62 84 VAL A N 1
ATOM 668 C CA . VAL A 1 84 ? 12.991 10.575 -0.278 1.00 87.62 84 VAL A CA 1
ATOM 669 C C . VAL A 1 84 ? 12.462 9.509 -1.227 1.00 87.62 84 VAL A C 1
ATOM 671 O O . VAL A 1 84 ? 13.173 8.574 -1.602 1.00 87.62 84 VAL A O 1
ATOM 674 N N . ASN A 1 85 ? 11.204 9.645 -1.633 1.00 89.25 85 ASN A N 1
ATOM 675 C CA . ASN A 1 85 ? 10.607 8.821 -2.675 1.00 89.25 85 ASN A CA 1
ATOM 676 C C . ASN A 1 85 ? 10.552 9.619 -3.980 1.00 89.25 85 ASN A C 1
ATOM 678 O O . ASN A 1 85 ? 10.198 10.791 -3.959 1.00 89.25 85 ASN A O 1
ATOM 682 N N . LYS A 1 86 ? 10.857 8.981 -5.111 1.00 89.56 86 LYS A N 1
ATOM 683 C CA . LYS A 1 86 ? 10.580 9.525 -6.448 1.00 89.56 86 LYS A CA 1
ATOM 684 C C . LYS A 1 86 ? 9.760 8.518 -7.234 1.00 89.56 86 LYS A C 1
ATOM 686 O O . LYS A 1 86 ? 10.092 7.327 -7.234 1.00 89.56 86 LYS A O 1
ATOM 691 N N . LEU A 1 87 ? 8.693 8.979 -7.877 1.00 90.81 87 LEU A N 1
ATOM 692 C CA . LEU A 1 87 ? 7.803 8.137 -8.670 1.00 90.81 87 LEU A CA 1
ATOM 693 C C . LEU A 1 87 ? 7.924 8.492 -10.152 1.00 90.81 87 LEU A C 1
ATOM 695 O O . LEU A 1 87 ? 7.835 9.653 -10.536 1.00 90.81 87 LEU A O 1
ATOM 699 N N . TYR A 1 88 ? 8.109 7.477 -10.987 1.00 90.56 88 TYR A N 1
ATOM 700 C CA . TYR A 1 88 ? 8.246 7.618 -12.430 1.00 90.56 88 TYR A CA 1
ATOM 701 C C . TYR A 1 88 ? 7.143 6.831 -13.122 1.00 90.56 88 TYR A C 1
ATOM 703 O O . TYR A 1 88 ? 6.962 5.647 -12.838 1.00 90.56 88 TYR A O 1
ATOM 711 N N . VAL A 1 89 ? 6.433 7.467 -14.051 1.00 89.94 89 VAL A N 1
ATOM 712 C CA . VAL A 1 89 ? 5.534 6.759 -14.967 1.00 89.94 89 VAL A CA 1
ATOM 713 C C . VAL A 1 89 ? 6.385 6.091 -16.039 1.00 89.94 89 VAL A C 1
ATOM 715 O O . VAL A 1 89 ? 7.265 6.725 -16.620 1.00 89.94 89 VAL A O 1
ATOM 718 N N . VAL 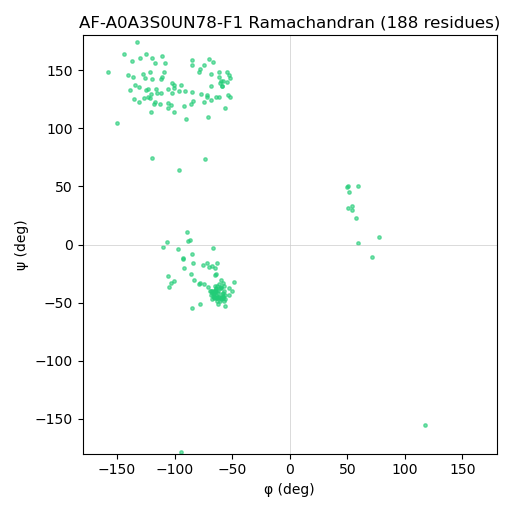A 1 90 ? 6.156 4.804 -16.272 1.00 91.19 90 VAL A N 1
ATOM 719 C CA . VAL A 1 90 ? 6.895 4.009 -17.259 1.00 91.19 90 VAL A CA 1
ATOM 720 C C . VAL A 1 90 ? 5.922 3.210 -18.121 1.00 91.19 90 VAL A C 1
ATOM 722 O O . VAL A 1 90 ? 4.722 3.204 -17.853 1.00 91.19 90 VAL A O 1
ATOM 725 N N . ASN A 1 91 ? 6.441 2.534 -19.145 1.00 90.25 91 ASN A N 1
ATOM 726 C CA . ASN A 1 91 ? 5.679 1.623 -19.997 1.00 90.25 91 ASN A CA 1
ATOM 727 C C . ASN A 1 91 ? 6.271 0.207 -19.909 1.00 90.25 91 ASN A C 1
ATOM 729 O O . ASN A 1 91 ? 7.024 -0.220 -20.781 1.00 90.25 91 ASN A O 1
ATOM 733 N N . ILE A 1 92 ? 6.019 -0.461 -18.786 1.00 90.88 92 ILE A N 1
ATOM 734 C CA . ILE A 1 92 ? 6.375 -1.856 -18.531 1.00 90.88 92 ILE A CA 1
ATOM 735 C C . ILE A 1 92 ? 5.075 -2.659 -18.607 1.00 90.88 92 ILE A C 1
ATOM 737 O O . ILE A 1 92 ? 4.174 -2.373 -17.811 1.00 90.88 92 ILE A O 1
ATOM 741 N N . PRO A 1 93 ? 4.980 -3.659 -19.499 1.00 89.62 93 PRO A N 1
ATOM 742 C CA . PRO A 1 93 ? 3.818 -4.538 -19.563 1.00 89.62 93 PRO A CA 1
ATOM 743 C C . PRO A 1 93 ? 3.502 -5.154 -18.200 1.00 89.62 93 PRO A C 1
ATOM 745 O O . PRO A 1 93 ? 4.408 -5.416 -17.401 1.00 89.62 93 PRO A O 1
ATOM 748 N N . PHE A 1 94 ? 2.223 -5.356 -17.918 1.00 89.50 94 PHE A N 1
ATOM 749 C CA . PHE A 1 94 ? 1.775 -6.094 -16.753 1.00 89.50 94 PHE A CA 1
ATOM 750 C C . PHE A 1 94 ? 2.292 -7.528 -16.814 1.00 89.50 94 PHE A C 1
ATOM 752 O O . PHE A 1 94 ? 2.436 -8.116 -17.886 1.00 89.50 94 PHE A O 1
ATOM 759 N N . ASP A 1 95 ? 2.629 -8.070 -15.648 1.00 83.75 95 ASP A N 1
ATOM 760 C CA . ASP A 1 95 ? 3.245 -9.387 -15.561 1.00 83.75 95 ASP A CA 1
ATOM 761 C C . ASP A 1 95 ? 2.296 -10.456 -16.121 1.00 83.75 95 ASP A C 1
ATOM 763 O O . ASP A 1 95 ? 1.140 -10.561 -15.689 1.00 83.75 95 ASP A O 1
ATOM 767 N N . SER A 1 96 ? 2.786 -11.259 -17.070 1.00 85.00 96 SER A N 1
ATOM 768 C CA . SER A 1 96 ? 1.996 -12.303 -17.725 1.00 85.00 96 SER A CA 1
ATOM 769 C C . SER A 1 96 ? 1.431 -13.308 -16.724 1.00 85.00 96 SER A C 1
ATOM 771 O O . SER A 1 96 ? 0.302 -13.755 -16.895 1.00 85.00 96 SER A O 1
ATOM 773 N N . TYR A 1 97 ? 2.149 -13.591 -15.628 1.00 83.50 97 TYR A N 1
ATOM 774 C CA . TYR A 1 97 ? 1.638 -14.450 -14.561 1.00 83.50 97 TYR A CA 1
ATOM 775 C C . TYR A 1 97 ? 0.305 -13.933 -14.008 1.00 83.50 97 TYR A C 1
ATOM 777 O O . TYR A 1 97 ? -0.629 -14.707 -13.798 1.00 83.50 97 TYR A O 1
ATOM 785 N N . PHE A 1 98 ? 0.193 -12.623 -13.780 1.00 84.38 98 PHE A N 1
ATOM 786 C CA . PHE A 1 98 ? -1.025 -12.018 -13.250 1.00 84.38 98 PHE A CA 1
ATOM 787 C C . PHE A 1 98 ? -2.116 -11.861 -14.311 1.00 84.38 98 PHE A C 1
ATOM 789 O O . PHE A 1 98 ? -3.292 -12.010 -13.974 1.00 84.38 98 PHE A O 1
ATOM 796 N N . ILE A 1 99 ? -1.747 -11.607 -15.570 1.00 87.38 99 ILE A N 1
ATOM 797 C CA . ILE A 1 99 ? -2.682 -11.628 -16.707 1.00 87.38 99 ILE A CA 1
ATOM 798 C C . ILE A 1 99 ? -3.382 -12.987 -16.774 1.00 87.38 99 ILE A C 1
ATOM 800 O O . ILE A 1 99 ? -4.612 -13.039 -16.725 1.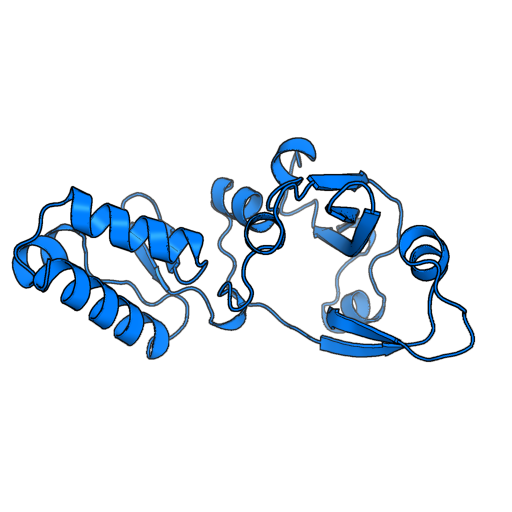00 87.38 99 ILE A O 1
ATOM 804 N N . ASP A 1 100 ? -2.607 -14.071 -16.780 1.00 87.25 100 ASP A N 1
ATOM 805 C CA . ASP A 1 100 ? -3.121 -15.436 -16.894 1.00 87.25 100 ASP A CA 1
ATOM 806 C C . ASP A 1 100 ? -3.909 -15.851 -15.643 1.00 87.25 100 ASP A C 1
ATOM 808 O O . ASP A 1 100 ? -5.002 -16.410 -15.739 1.00 87.25 100 ASP A O 1
ATOM 812 N N . THR A 1 101 ? -3.385 -15.534 -14.453 1.00 84.94 101 THR A N 1
ATOM 813 C CA . THR A 1 101 ? -3.999 -15.926 -13.172 1.00 84.94 101 THR A CA 1
ATOM 814 C C . THR A 1 101 ? -5.326 -15.210 -12.916 1.00 84.94 101 THR A C 1
ATOM 816 O O . THR A 1 101 ? -6.259 -15.819 -12.392 1.00 84.94 101 THR A O 1
ATOM 819 N N . TYR A 1 102 ? -5.425 -13.921 -13.254 1.00 85.12 102 TYR A N 1
ATOM 820 C CA . TYR A 1 102 ? -6.604 -13.099 -12.950 1.00 85.12 102 TYR A CA 1
ATOM 821 C C . TYR A 1 102 ? -7.476 -12.782 -14.162 1.00 85.12 102 TYR A C 1
ATOM 823 O O . TYR A 1 102 ? -8.459 -12.060 -14.006 1.00 85.12 102 TYR A O 1
ATOM 831 N N . GLN A 1 103 ? -7.135 -13.305 -15.344 1.00 87.62 103 GLN A N 1
ATOM 832 C CA . GLN A 1 103 ? -7.874 -13.087 -16.593 1.00 87.62 103 GLN A CA 1
ATOM 833 C C . GLN A 1 103 ? -8.126 -11.597 -16.864 1.00 87.62 103 GLN A C 1
ATOM 835 O O . GLN A 1 103 ? -9.236 -11.174 -17.188 1.00 87.62 103 GLN A O 1
ATOM 840 N N . CYS A 1 104 ? -7.092 -10.780 -16.672 1.00 87.88 104 CYS A N 1
ATOM 841 C CA . CYS A 1 104 ? -7.175 -9.329 -16.808 1.00 87.88 104 CYS A CA 1
ATOM 842 C C . CYS A 1 104 ? -6.391 -8.831 -18.027 1.00 87.88 104 CYS A C 1
ATOM 844 O O . CYS A 1 104 ? -5.552 -9.540 -18.573 1.00 87.88 104 CYS A O 1
ATOM 846 N N . SER A 1 105 ? -6.679 -7.608 -18.473 1.00 90.38 105 SER A N 1
ATOM 847 C CA . SER A 1 105 ? -6.026 -7.013 -19.640 1.00 90.38 105 SER A CA 1
ATOM 848 C C . SER A 1 105 ? -4.860 -6.127 -19.220 1.00 90.38 105 SER A C 1
ATOM 850 O O . SER A 1 105 ? -5.039 -5.246 -18.382 1.00 90.38 105 SER A O 1
ATOM 852 N N . ASP A 1 106 ? -3.695 -6.281 -19.855 1.00 90.44 106 ASP A N 1
ATOM 853 C CA . ASP A 1 106 ? -2.549 -5.370 -19.685 1.00 90.44 106 ASP A CA 1
ATOM 854 C C . ASP A 1 106 ? -2.950 -3.902 -19.917 1.00 90.44 106 ASP A C 1
ATOM 856 O O . ASP A 1 106 ? -2.574 -2.996 -19.173 1.00 90.44 106 ASP A O 1
ATOM 860 N N . ASN A 1 107 ? -3.844 -3.676 -20.885 1.00 90.44 107 ASN A N 1
ATOM 861 C CA . ASN A 1 107 ? -4.341 -2.346 -21.217 1.00 90.44 107 ASN A CA 1
ATOM 862 C C . ASN A 1 107 ? -5.118 -1.679 -20.081 1.00 90.44 107 ASN A C 1
ATOM 864 O O . ASN A 1 107 ? -5.298 -0.466 -20.150 1.00 90.44 107 ASN A O 1
ATOM 868 N N . ASP A 1 108 ? -5.568 -2.405 -19.056 1.00 91.81 108 ASP A N 1
ATOM 869 C CA . ASP A 1 108 ? -6.245 -1.835 -17.886 1.00 91.81 108 ASP A CA 1
ATOM 870 C C . ASP A 1 108 ? -5.269 -1.340 -16.821 1.00 91.81 108 ASP A C 1
ATOM 872 O O . ASP A 1 108 ? -5.678 -0.683 -15.859 1.00 91.81 108 ASP A O 1
ATOM 876 N N . PHE A 1 109 ? -3.980 -1.625 -16.981 1.00 91.94 109 PHE A N 1
ATOM 877 C CA . PHE A 1 109 ? -2.954 -1.258 -16.028 1.00 91.94 109 PHE A CA 1
ATOM 878 C C . PHE A 1 109 ? -2.070 -0.144 -16.569 1.00 91.94 109 PHE A C 1
ATOM 880 O O . PHE A 1 109 ? -1.957 0.126 -17.766 1.00 91.94 109 PHE A O 1
ATOM 887 N N . MET A 1 110 ? -1.470 0.569 -15.630 1.00 90.94 110 MET A N 1
ATOM 888 C CA . MET A 1 110 ? -0.352 1.445 -15.896 1.00 90.94 110 MET A CA 1
ATOM 889 C C . MET A 1 110 ? 0.800 1.086 -14.975 1.00 90.94 110 MET A C 1
ATOM 891 O O . MET A 1 110 ? 0.588 0.754 -13.808 1.00 90.94 110 MET A O 1
ATOM 895 N N . SER A 1 111 ? 2.017 1.186 -15.488 1.00 92.31 111 SER A N 1
ATOM 896 C CA . SER A 1 111 ? 3.225 0.845 -14.748 1.00 92.31 111 SER A CA 1
ATOM 897 C C . SER A 1 111 ? 3.935 2.079 -14.208 1.00 92.31 111 SER A C 1
ATOM 899 O O . SER A 1 111 ? 4.123 3.080 -14.902 1.00 92.31 111 SER A O 1
ATOM 901 N N . LEU A 1 112 ? 4.385 1.979 -12.966 1.00 91.69 112 LEU A N 1
ATOM 902 C CA . LEU A 1 112 ? 5.132 2.998 -12.250 1.00 91.69 112 LEU A CA 1
ATOM 903 C C . LEU A 1 112 ? 6.412 2.377 -11.695 1.00 91.69 112 LEU A C 1
ATOM 905 O O . LEU A 1 112 ? 6.419 1.226 -11.262 1.00 91.69 112 LEU A O 1
ATOM 909 N N . ILE A 1 113 ? 7.482 3.161 -11.623 1.00 92.62 113 ILE A N 1
ATOM 910 C CA . ILE A 1 113 ? 8.664 2.823 -10.832 1.00 92.62 113 ILE A CA 1
ATOM 911 C C . ILE A 1 113 ? 8.771 3.801 -9.677 1.00 92.62 113 ILE A C 1
ATOM 913 O O . ILE A 1 113 ? 8.923 5.003 -9.879 1.00 92.62 113 ILE A O 1
ATOM 917 N N . LYS A 1 114 ? 8.748 3.277 -8.453 1.00 91.56 114 LYS A N 1
ATOM 918 C CA . LYS A 1 114 ? 9.031 4.046 -7.242 1.00 91.56 114 LYS A CA 1
ATOM 919 C C . LYS A 1 114 ? 10.450 3.772 -6.778 1.00 91.56 114 LYS A C 1
ATOM 921 O O . LYS A 1 114 ? 10.733 2.658 -6.340 1.00 91.56 114 LYS A O 1
ATOM 926 N N . VAL A 1 115 ? 11.315 4.778 -6.817 1.00 91.12 115 VAL A N 1
ATOM 927 C CA . VAL A 1 115 ? 12.691 4.705 -6.306 1.00 91.12 115 VAL A CA 1
ATOM 928 C C . VAL A 1 115 ? 12.748 5.373 -4.936 1.00 91.12 115 VAL A C 1
ATOM 930 O O . VAL A 1 115 ? 12.168 6.436 -4.726 1.00 91.12 115 VAL A O 1
ATOM 933 N N . ARG A 1 116 ? 13.413 4.722 -3.984 1.00 89.38 116 ARG A N 1
ATOM 934 C CA . ARG A 1 116 ? 13.527 5.165 -2.596 1.00 89.38 116 ARG A CA 1
ATOM 935 C C . ARG A 1 116 ? 14.983 5.443 -2.267 1.00 89.38 116 ARG A C 1
ATOM 937 O O . ARG A 1 116 ? 15.830 4.553 -2.397 1.00 89.38 116 ARG A O 1
ATOM 944 N N . TYR A 1 117 ? 15.235 6.669 -1.840 1.00 89.00 117 TYR A N 1
ATOM 945 C CA . TYR A 1 117 ? 16.552 7.207 -1.552 1.00 89.00 117 TYR A CA 1
ATOM 946 C C . TYR A 1 117 ? 16.735 7.398 -0.053 1.00 89.00 117 TYR A C 1
ATOM 948 O O . TYR A 1 117 ? 15.784 7.722 0.656 1.00 89.00 117 TYR A O 1
ATOM 956 N N . GLN A 1 118 ? 17.969 7.242 0.402 1.00 88.25 118 GLN A N 1
ATOM 957 C CA . GLN A 1 118 ? 18.427 7.701 1.705 1.00 88.25 118 GLN A CA 1
ATOM 958 C C . GLN A 1 118 ? 19.785 8.368 1.500 1.00 88.25 118 GLN A C 1
ATOM 960 O O . GLN A 1 118 ? 20.682 7.726 0.952 1.00 88.25 118 GLN A O 1
ATOM 965 N N . ASN A 1 119 ? 19.937 9.617 1.945 1.00 86.7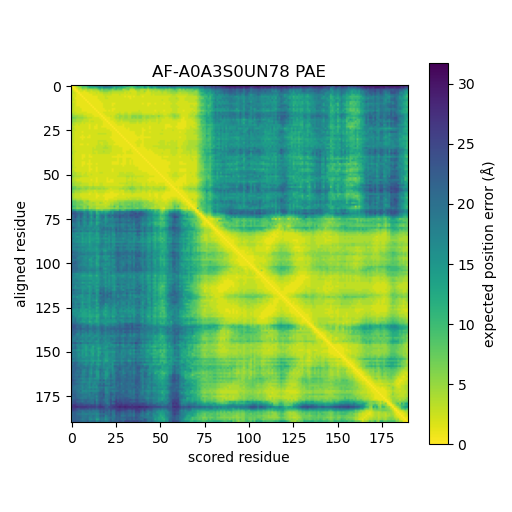5 119 ASN A N 1
ATOM 966 C CA . ASN A 1 119 ? 21.167 10.400 1.757 1.00 86.75 119 ASN A CA 1
ATOM 967 C C . ASN A 1 119 ? 21.636 10.377 0.286 1.00 86.75 119 ASN A C 1
ATOM 969 O O . ASN A 1 119 ? 22.764 9.989 -0.006 1.00 86.75 119 ASN A O 1
ATOM 973 N N . ASP A 1 120 ? 20.712 10.663 -0.640 1.00 86.62 120 ASP A N 1
ATOM 974 C CA . ASP A 1 120 ? 20.893 10.638 -2.104 1.00 86.62 120 ASP A CA 1
ATOM 975 C C . ASP A 1 120 ? 21.311 9.297 -2.737 1.00 86.62 120 ASP A C 1
ATOM 977 O O . ASP A 1 120 ? 21.399 9.181 -3.961 1.00 86.62 120 ASP A O 1
ATOM 981 N N . GLN A 1 121 ? 21.461 8.232 -1.947 1.00 85.88 121 GLN A N 1
ATOM 982 C CA . GLN A 1 121 ? 21.716 6.884 -2.448 1.00 85.88 121 GLN A CA 1
ATOM 983 C C . GLN A 1 121 ? 20.426 6.082 -2.601 1.00 85.88 121 GLN A C 1
ATOM 985 O O . GLN A 1 121 ? 19.576 6.059 -1.708 1.00 85.88 121 GLN A O 1
ATOM 990 N N . ILE A 1 122 ? 20.301 5.352 -3.711 1.00 87.31 122 ILE A N 1
ATOM 991 C CA . ILE A 1 122 ? 19.181 4.432 -3.931 1.00 87.31 122 ILE A CA 1
ATOM 992 C C . ILE A 1 122 ? 19.299 3.262 -2.953 1.00 87.31 122 ILE A C 1
ATOM 994 O O . ILE A 1 122 ? 20.300 2.552 -2.931 1.00 87.31 122 ILE A O 1
ATOM 998 N N . LYS A 1 123 ? 18.250 3.029 -2.163 1.00 85.69 123 LYS A N 1
ATOM 999 C CA . LYS A 1 123 ? 18.152 1.865 -1.268 1.00 85.69 123 LYS A CA 1
ATOM 1000 C C . LYS A 1 123 ? 17.231 0.785 -1.804 1.00 85.69 123 LYS A C 1
ATOM 1002 O O . LYS A 1 123 ? 17.426 -0.391 -1.514 1.00 85.69 123 LYS A O 1
ATOM 1007 N N . LYS A 1 124 ? 16.182 1.179 -2.524 1.00 86.06 124 LYS A N 1
ATOM 1008 C CA . LYS A 1 124 ? 15.166 0.258 -3.035 1.00 86.06 124 LYS A CA 1
ATOM 1009 C C . LYS A 1 124 ? 14.451 0.879 -4.219 1.00 86.06 124 LYS A C 1
ATOM 1011 O O . LYS A 1 124 ? 14.195 2.079 -4.218 1.00 86.06 124 LYS A O 1
ATOM 1016 N N . TYR A 1 125 ? 14.014 0.050 -5.155 1.00 89.88 125 TYR A N 1
ATOM 1017 C CA . TYR A 1 125 ? 12.972 0.437 -6.095 1.00 89.88 125 TYR A CA 1
ATOM 1018 C C . TYR A 1 125 ? 11.814 -0.569 -6.062 1.00 89.88 125 TYR A C 1
ATOM 1020 O O . TYR A 1 125 ? 11.915 -1.644 -5.467 1.00 89.88 125 TYR A O 1
ATOM 1028 N N . SER A 1 126 ? 10.672 -0.180 -6.614 1.00 89.31 126 SER A N 1
ATOM 1029 C CA . SER A 1 126 ? 9.512 -1.048 -6.811 1.00 89.31 126 SER A CA 1
ATOM 1030 C C . SER A 1 126 ? 8.918 -0.759 -8.175 1.00 89.31 126 SER A C 1
ATOM 1032 O O . SER A 1 126 ? 8.712 0.411 -8.494 1.00 89.31 126 SER A O 1
ATOM 1034 N N . ILE A 1 127 ? 8.629 -1.808 -8.939 1.00 90.56 127 ILE A N 1
ATOM 1035 C CA . ILE A 1 127 ? 7.719 -1.718 -10.078 1.00 90.56 127 ILE A CA 1
ATOM 1036 C C . ILE A 1 127 ? 6.311 -1.901 -9.517 1.00 90.56 127 ILE A C 1
ATOM 1038 O O . ILE A 1 127 ? 6.085 -2.766 -8.673 1.00 90.56 127 ILE A O 1
ATOM 1042 N N . ILE A 1 128 ? 5.401 -1.017 -9.895 1.00 90.19 128 ILE A N 1
ATOM 1043 C CA . ILE A 1 128 ? 4.036 -0.981 -9.388 1.00 90.19 128 ILE A CA 1
ATOM 1044 C C . ILE A 1 128 ? 3.119 -0.892 -10.594 1.00 90.19 128 ILE A C 1
ATOM 1046 O O . ILE A 1 128 ? 3.218 0.061 -11.363 1.00 90.19 128 ILE A O 1
ATOM 1050 N N . TRP A 1 129 ? 2.203 -1.842 -10.727 1.00 91.38 129 TRP A N 1
ATOM 1051 C CA . TRP A 1 129 ? 1.127 -1.752 -11.701 1.00 91.38 129 TRP A CA 1
ATOM 1052 C C . TRP A 1 129 ? -0.159 -1.347 -11.006 1.00 91.38 129 TRP A C 1
ATOM 1054 O O . TRP A 1 129 ? -0.532 -1.898 -9.970 1.00 91.38 129 TRP A O 1
ATOM 1064 N N . VAL A 1 130 ? -0.819 -0.341 -11.564 1.00 90.00 130 VAL A N 1
ATOM 1065 C CA . VAL A 1 130 ? -2.037 0.238 -11.010 1.00 90.00 130 VAL A CA 1
ATOM 1066 C C . VAL A 1 130 ? -3.139 0.121 -12.047 1.00 90.00 130 VAL A C 1
ATOM 1068 O O . VAL A 1 130 ? -2.965 0.565 -13.179 1.00 90.00 130 VAL A O 1
ATOM 1071 N N . ASN A 1 131 ? -4.274 -0.463 -11.667 1.00 90.00 131 ASN A N 1
ATOM 1072 C CA . ASN A 1 131 ? -5.421 -0.562 -12.560 1.00 90.00 131 ASN A CA 1
ATOM 1073 C C . ASN A 1 131 ? -6.054 0.831 -12.751 1.00 90.00 131 ASN A C 1
ATOM 1075 O O . ASN A 1 131 ? -6.654 1.385 -11.823 1.00 90.00 131 ASN A O 1
ATOM 1079 N N . LYS A 1 132 ? -5.916 1.406 -13.951 1.00 88.69 132 LYS A N 1
ATOM 1080 C CA . LYS A 1 132 ? -6.384 2.768 -14.268 1.00 88.69 132 LYS A CA 1
ATOM 1081 C C . LYS A 1 132 ? -7.901 2.856 -14.448 1.00 88.69 132 LYS A C 1
ATOM 1083 O O . LYS A 1 132 ? -8.451 3.953 -14.361 1.00 88.69 132 LYS A O 1
ATOM 1088 N N . THR A 1 133 ? -8.590 1.732 -14.669 1.00 87.88 133 THR A N 1
ATOM 1089 C CA . THR A 1 133 ? -10.060 1.718 -14.759 1.00 87.88 133 THR A CA 1
ATOM 1090 C C . THR A 1 133 ? -10.695 1.874 -13.374 1.00 87.88 133 THR A C 1
ATOM 1092 O O . THR A 1 133 ? -11.701 2.575 -13.234 1.00 87.88 133 THR A O 1
ATOM 1095 N N . ILE A 1 134 ? -10.048 1.317 -12.341 1.00 85.56 134 ILE A N 1
ATOM 1096 C CA . ILE A 1 134 ? -10.416 1.476 -10.926 1.00 85.56 134 ILE A CA 1
ATOM 1097 C C . ILE A 1 134 ? -9.948 2.839 -10.395 1.00 85.56 134 ILE A C 1
ATOM 1099 O O . ILE A 1 134 ? -10.733 3.603 -9.832 1.00 85.56 134 ILE A O 1
ATOM 1103 N N . LEU A 1 135 ? -8.670 3.176 -10.588 1.00 83.06 135 LEU A N 1
ATOM 1104 C CA . LEU A 1 135 ? -8.054 4.401 -10.070 1.00 83.06 135 LEU A CA 1
ATOM 1105 C C . LEU A 1 135 ? -8.040 5.515 -11.125 1.00 83.06 135 LEU A C 1
ATOM 1107 O O . LEU A 1 135 ? -6.991 5.976 -11.570 1.00 83.06 135 LEU A O 1
ATOM 1111 N N . LYS A 1 136 ? -9.237 5.964 -11.518 1.00 78.81 136 LYS A N 1
ATOM 1112 C CA . LYS A 1 136 ? -9.415 7.055 -12.492 1.00 78.81 136 LYS A CA 1
ATOM 1113 C C . LYS A 1 136 ? -8.745 8.349 -12.010 1.00 78.81 136 LYS A C 1
ATOM 1115 O O . LYS A 1 136 ? -8.948 8.749 -10.862 1.00 78.81 136 LYS A O 1
ATOM 1120 N N . ASN A 1 137 ? -8.048 9.046 -12.911 1.00 77.44 137 ASN A N 1
ATOM 1121 C CA . ASN A 1 137 ? -7.377 10.335 -12.668 1.00 77.44 137 ASN A CA 1
ATOM 1122 C C . ASN A 1 137 ? -6.307 10.283 -11.560 1.00 77.44 137 ASN A C 1
ATOM 1124 O O . ASN A 1 137 ? -6.315 11.102 -10.640 1.00 77.44 137 ASN A O 1
ATOM 1128 N N . LEU A 1 138 ? -5.399 9.307 -11.647 1.00 76.69 138 LEU A N 1
ATOM 1129 C CA . LEU A 1 138 ? -4.238 9.198 -10.762 1.00 76.69 138 LEU A CA 1
ATOM 1130 C C . LEU A 1 138 ? -3.391 10.477 -10.788 1.00 76.69 138 LEU A C 1
ATOM 1132 O O . LEU A 1 138 ? -2.807 10.828 -11.810 1.00 76.69 138 LEU A O 1
ATOM 1136 N N . ASN A 1 139 ? -3.290 11.139 -9.635 1.00 81.94 139 ASN A N 1
ATOM 1137 C CA . ASN A 1 139 ? -2.299 12.184 -9.411 1.00 81.94 139 ASN A CA 1
ATOM 1138 C C . ASN A 1 139 ? -1.030 11.535 -8.852 1.00 81.94 139 ASN A C 1
ATOM 1140 O O . ASN A 1 139 ? -0.999 11.089 -7.703 1.00 81.94 139 ASN A O 1
ATOM 1144 N N . PHE A 1 140 ? 0.021 11.473 -9.669 1.00 78.62 140 PHE A N 1
ATOM 1145 C CA . PHE A 1 140 ? 1.272 10.806 -9.299 1.00 78.62 140 PHE A CA 1
ATOM 1146 C C . PHE A 1 140 ? 1.937 11.436 -8.081 1.00 78.62 140 PHE A C 1
ATOM 1148 O O . PHE A 1 140 ? 2.496 10.704 -7.266 1.00 78.62 140 PHE A O 1
ATOM 1155 N N . LYS A 1 141 ? 1.817 12.759 -7.918 1.00 77.44 141 LYS A N 1
ATOM 1156 C CA . LYS A 1 141 ? 2.409 13.484 -6.790 1.00 77.44 141 LYS A CA 1
ATOM 1157 C C . LYS A 1 141 ? 1.830 13.009 -5.457 1.00 77.44 141 LYS A C 1
ATOM 1159 O O . LYS A 1 141 ? 2.568 12.756 -4.513 1.00 77.44 141 LYS A O 1
ATOM 1164 N N . ASP A 1 142 ? 0.524 12.757 -5.421 1.00 76.81 142 ASP A N 1
ATOM 1165 C CA . ASP A 1 142 ? -0.161 12.265 -4.220 1.00 76.81 142 ASP A CA 1
ATOM 1166 C C . ASP A 1 142 ? 0.178 10.790 -3.912 1.00 76.81 142 ASP A C 1
ATOM 1168 O O . ASP A 1 142 ? -0.040 10.307 -2.800 1.00 76.81 142 ASP A O 1
ATOM 1172 N N . CYS A 1 143 ? 0.736 10.062 -4.886 1.00 79.00 143 CYS A N 1
ATOM 1173 C CA . CYS A 1 143 ? 1.156 8.666 -4.747 1.00 79.00 143 CYS A CA 1
ATOM 1174 C C . CYS A 1 143 ? 2.637 8.514 -4.347 1.00 79.00 143 CYS A C 1
ATOM 1176 O O . CYS A 1 143 ? 3.064 7.406 -3.981 1.00 79.00 143 CYS A O 1
ATOM 1178 N N . GLU A 1 144 ? 3.432 9.592 -4.421 1.00 78.75 144 GLU A N 1
ATOM 1179 C CA . GLU A 1 144 ? 4.879 9.559 -4.173 1.00 78.75 144 GLU A CA 1
ATOM 1180 C C . GLU A 1 144 ? 5.210 9.073 -2.770 1.00 78.75 144 GLU A C 1
ATOM 1182 O O . GLU A 1 144 ? 6.131 8.274 -2.606 1.00 78.75 144 GLU A O 1
ATOM 1187 N N . ASP A 1 145 ? 4.417 9.439 -1.768 1.00 73.31 145 ASP A N 1
ATOM 1188 C CA . ASP A 1 145 ? 4.642 8.986 -0.398 1.00 73.31 145 ASP A CA 1
ATOM 1189 C C . ASP A 1 145 ? 4.016 7.622 -0.141 1.00 73.31 145 ASP A C 1
ATOM 1191 O O . ASP A 1 145 ? 4.714 6.662 0.209 1.00 73.31 145 ASP A O 1
ATOM 1195 N N . SER A 1 146 ? 2.718 7.479 -0.397 1.00 79.50 146 SER A N 1
ATOM 1196 C CA . SER A 1 146 ? 1.991 6.244 -0.114 1.00 79.50 146 SER A CA 1
ATOM 1197 C C . SER A 1 146 ? 0.829 6.046 -1.081 1.00 79.50 146 SER A C 1
ATOM 1199 O O . SER A 1 146 ? -0.239 6.632 -0.916 1.00 79.50 146 SER A O 1
ATOM 1201 N N . LEU A 1 147 ? 1.012 5.136 -2.045 1.00 80.88 147 LEU A N 1
ATOM 1202 C CA . LEU A 1 147 ? -0.069 4.696 -2.932 1.00 80.88 147 LEU A CA 1
ATOM 1203 C C . LEU A 1 147 ? -1.254 4.135 -2.132 1.00 80.88 147 LEU A C 1
ATOM 1205 O O . LEU A 1 147 ? -2.401 4.372 -2.483 1.00 80.88 147 LEU A O 1
ATOM 1209 N N . LEU A 1 148 ? -0.991 3.444 -1.022 1.00 77.62 148 LEU A N 1
ATOM 1210 C CA . LEU A 1 148 ? -2.038 2.915 -0.151 1.00 77.62 148 LEU A CA 1
ATOM 1211 C C . LEU A 1 148 ? -2.870 4.034 0.492 1.00 77.62 148 LEU A C 1
ATOM 1213 O O . LEU A 1 148 ? -4.096 3.969 0.498 1.00 77.62 148 LEU A O 1
ATOM 1217 N N . SER A 1 149 ? -2.213 5.092 0.974 1.00 76.00 149 SER A N 1
ATOM 1218 C CA . SER A 1 149 ? -2.907 6.264 1.522 1.00 76.00 149 SER A CA 1
ATOM 1219 C C . SER A 1 149 ? -3.728 6.977 0.446 1.00 76.00 149 SER A C 1
ATOM 1221 O O . SER A 1 149 ? -4.848 7.402 0.725 1.00 76.00 149 SER A O 1
ATOM 1223 N N . TYR A 1 150 ? -3.204 7.056 -0.782 1.00 81.62 150 TYR A N 1
ATOM 1224 C CA . TYR A 1 150 ? -3.928 7.594 -1.932 1.00 81.62 150 TYR A CA 1
ATOM 1225 C C . TYR A 1 150 ? -5.167 6.757 -2.288 1.00 81.62 150 TYR A C 1
ATOM 1227 O O . TYR A 1 150 ? -6.246 7.302 -2.482 1.00 81.62 150 TYR A O 1
ATOM 1235 N N . ILE A 1 151 ? -5.063 5.426 -2.315 1.00 81.38 151 ILE A N 1
ATOM 1236 C CA . ILE A 1 151 ? -6.212 4.540 -2.572 1.00 81.38 151 ILE A CA 1
ATOM 1237 C C . ILE A 1 151 ? -7.289 4.724 -1.494 1.00 81.38 151 ILE A C 1
ATOM 1239 O O . ILE A 1 151 ? -8.469 4.889 -1.812 1.00 81.38 151 ILE A O 1
ATOM 1243 N N . ASN A 1 152 ? -6.880 4.766 -0.224 1.00 75.00 152 ASN A N 1
ATOM 1244 C CA . ASN A 1 152 ? -7.799 4.942 0.899 1.00 75.00 152 ASN A CA 1
ATOM 1245 C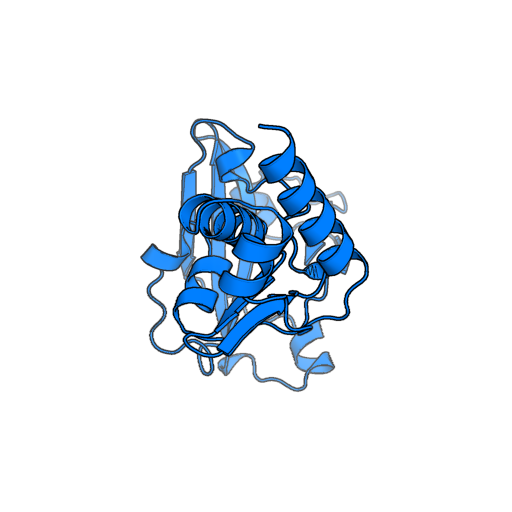 C . ASN A 1 152 ? -8.530 6.296 0.847 1.00 75.00 152 ASN A C 1
ATOM 1247 O O . ASN A 1 152 ? -9.713 6.358 1.180 1.00 75.00 152 ASN A O 1
ATOM 1251 N N . SER A 1 153 ? -7.876 7.374 0.392 1.00 78.44 153 SER A N 1
ATOM 1252 C CA . SER A 1 153 ? -8.522 8.693 0.260 1.00 78.44 153 SER A CA 1
ATOM 1253 C C . SER A 1 153 ? -9.601 8.734 -0.830 1.00 78.44 153 SER A C 1
ATOM 1255 O O . SER A 1 153 ? -10.479 9.594 -0.802 1.00 78.44 153 SER A O 1
ATOM 1257 N N . ARG A 1 154 ? -9.586 7.774 -1.764 1.00 81.19 154 ARG A N 1
ATOM 1258 C CA . ARG A 1 154 ? -10.568 7.630 -2.849 1.00 81.19 154 ARG A CA 1
ATOM 1259 C C . ARG A 1 154 ? -11.775 6.769 -2.467 1.00 81.19 154 ARG A C 1
ATOM 1261 O O . ARG A 1 154 ? -12.559 6.419 -3.344 1.00 81.19 154 ARG A O 1
ATOM 1268 N N . ASN A 1 155 ? -11.935 6.426 -1.184 1.00 78.12 155 ASN A N 1
ATOM 1269 C CA . ASN A 1 155 ? -12.969 5.512 -0.678 1.00 78.12 155 ASN A CA 1
ATOM 1270 C C . ASN A 1 155 ? -12.935 4.115 -1.328 1.00 78.12 155 ASN A C 1
ATOM 1272 O O . ASN A 1 155 ? -13.934 3.394 -1.321 1.00 78.12 155 ASN A O 1
ATOM 1276 N N . ILE A 1 156 ? -11.790 3.714 -1.883 1.00 80.69 156 ILE A N 1
ATOM 1277 C CA . ILE A 1 156 ? -11.590 2.365 -2.407 1.00 80.69 156 ILE A CA 1
ATOM 1278 C C . ILE A 1 156 ? -11.159 1.487 -1.238 1.00 80.69 156 ILE A C 1
ATOM 1280 O O . ILE A 1 156 ? -10.155 1.752 -0.581 1.00 80.69 156 ILE A O 1
ATOM 1284 N N . THR A 1 157 ? -11.935 0.439 -0.967 1.00 72.31 157 THR A N 1
ATOM 1285 C CA . THR A 1 157 ? -11.635 -0.499 0.118 1.00 72.31 157 THR A CA 1
ATOM 1286 C C . THR A 1 157 ? -10.795 -1.647 -0.419 1.00 72.31 157 THR A C 1
ATOM 1288 O O . THR A 1 157 ? -11.239 -2.395 -1.288 1.00 72.31 157 THR A O 1
ATOM 1291 N N . LEU A 1 158 ? -9.587 -1.808 0.116 1.00 72.50 158 LEU A N 1
ATOM 1292 C CA . LEU A 1 158 ? -8.743 -2.958 -0.185 1.00 72.50 158 LEU A CA 1
ATOM 1293 C C . LEU A 1 158 ? -9.123 -4.137 0.713 1.00 72.50 158 LEU A C 1
ATOM 1295 O O . LEU A 1 158 ? -9.121 -4.029 1.939 1.00 72.50 158 LEU A O 1
ATOM 1299 N N . VAL A 1 159 ? -9.456 -5.267 0.090 1.00 65.50 159 VAL A N 1
ATOM 1300 C CA . VAL A 1 159 ? -10.010 -6.437 0.794 1.00 65.50 159 VAL A CA 1
ATOM 1301 C C . VAL A 1 159 ? -8.976 -7.550 0.958 1.00 65.50 159 VAL A C 1
ATOM 1303 O O . VAL A 1 159 ? -8.932 -8.197 2.007 1.00 65.50 159 VAL A O 1
ATOM 1306 N N . ASN A 1 160 ? -8.101 -7.753 -0.034 1.00 63.38 160 ASN A N 1
ATOM 1307 C CA . ASN A 1 160 ? -7.112 -8.829 -0.007 1.00 63.38 160 ASN A CA 1
ATOM 1308 C C . ASN A 1 160 ? -5.745 -8.412 -0.567 1.00 63.38 160 ASN A C 1
ATOM 1310 O O . ASN A 1 160 ? -5.683 -7.627 -1.510 1.00 63.38 160 ASN A O 1
ATOM 1314 N N . ASN A 1 161 ? -4.667 -8.958 -0.001 1.00 72.69 161 ASN A N 1
ATOM 1315 C CA . ASN A 1 161 ? -3.297 -8.728 -0.459 1.00 72.69 161 ASN A CA 1
ATOM 1316 C C . ASN A 1 161 ? -2.569 -10.062 -0.607 1.00 72.69 161 ASN A C 1
ATOM 1318 O O . ASN A 1 161 ? -2.636 -10.902 0.291 1.00 72.69 161 ASN A O 1
ATOM 1322 N N . LEU A 1 162 ? -1.851 -10.225 -1.711 1.00 71.88 162 LEU A N 1
ATOM 1323 C CA . LEU A 1 162 ? -1.061 -11.410 -2.020 1.00 71.88 162 LEU A CA 1
ATOM 1324 C C . LEU A 1 162 ? 0.404 -10.999 -2.090 1.00 71.88 162 LEU A C 1
ATOM 1326 O O . LEU A 1 162 ? 0.728 -9.971 -2.673 1.00 71.88 162 LEU A O 1
ATOM 1330 N N . LYS A 1 163 ? 1.271 -11.778 -1.442 1.00 73.94 163 LYS A N 1
ATOM 1331 C CA . LYS A 1 163 ? 2.714 -11.530 -1.402 1.00 73.94 163 LYS A CA 1
ATOM 1332 C C . LYS A 1 163 ? 3.425 -12.759 -1.934 1.00 73.94 163 LYS A C 1
ATOM 1334 O O . LYS A 1 163 ? 3.215 -13.846 -1.396 1.00 73.94 163 LYS A O 1
ATOM 1339 N N . TYR A 1 164 ? 4.294 -12.574 -2.919 1.00 71.19 164 TYR A N 1
ATOM 1340 C CA . TYR A 1 164 ? 5.110 -13.653 -3.472 1.00 71.19 164 TYR A CA 1
ATOM 1341 C C . TYR A 1 164 ? 6.589 -13.326 -3.292 1.00 71.19 164 TYR A C 1
ATOM 1343 O O . TYR A 1 164 ? 7.001 -12.172 -3.403 1.00 71.19 164 TYR A O 1
ATOM 1351 N N . LEU A 1 165 ? 7.397 -14.341 -2.992 1.00 74.00 165 LEU A N 1
ATOM 1352 C CA . LEU A 1 165 ? 8.850 -14.224 -2.934 1.00 74.00 165 LEU A CA 1
ATOM 1353 C C . LEU A 1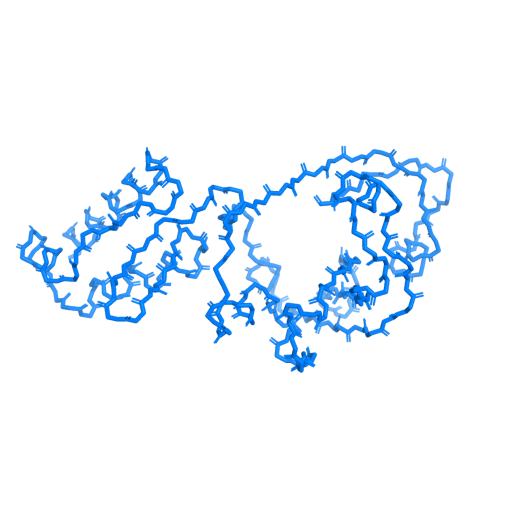 165 ? 9.446 -15.205 -3.938 1.00 74.00 165 LEU A C 1
ATOM 1355 O O . LEU A 1 165 ? 9.310 -16.414 -3.769 1.00 74.00 165 LEU A O 1
ATOM 1359 N N . GLY A 1 166 ? 10.089 -14.673 -4.971 1.00 74.81 166 GLY A N 1
ATOM 1360 C CA . GLY A 1 166 ? 10.744 -15.450 -6.017 1.00 74.81 166 GLY A CA 1
ATOM 1361 C C . GLY A 1 166 ? 12.250 -15.212 -6.041 1.00 74.81 166 GLY A C 1
ATOM 1362 O O . GLY A 1 166 ? 12.737 -14.175 -5.580 1.00 74.81 166 GLY A O 1
ATOM 1363 N N . LEU A 1 167 ? 12.991 -16.179 -6.581 1.00 78.88 167 LEU A N 1
ATOM 1364 C CA . LEU A 1 167 ? 14.388 -16.006 -6.973 1.00 78.88 167 LEU A CA 1
ATOM 1365 C C . LEU A 1 167 ? 14.449 -15.865 -8.489 1.00 78.88 167 LEU A C 1
ATOM 1367 O O . LEU A 1 167 ? 14.066 -16.780 -9.211 1.00 78.88 167 LEU A O 1
ATOM 1371 N N . GLU A 1 168 ? 14.957 -14.736 -8.970 1.00 82.12 168 GLU A N 1
ATOM 1372 C CA . GLU A 1 168 ? 15.002 -14.428 -10.400 1.00 82.12 168 GLU A CA 1
ATOM 1373 C C . GLU A 1 168 ? 16.336 -13.822 -10.809 1.00 82.12 168 GLU A C 1
ATOM 1375 O O . GLU A 1 168 ? 17.047 -13.239 -9.989 1.00 82.12 168 GLU A O 1
ATOM 1380 N N . LEU A 1 169 ? 16.668 -13.915 -12.096 1.00 83.19 169 LEU A N 1
ATOM 1381 C CA . LEU A 1 169 ? 17.799 -13.172 -12.634 1.00 83.19 169 LEU A CA 1
ATOM 1382 C C . LEU A 1 169 ? 17.505 -11.655 -12.637 1.00 83.19 169 LEU A C 1
ATOM 1384 O O . LEU A 1 169 ? 16.351 -11.241 -12.822 1.00 83.19 169 LEU A O 1
ATOM 1388 N N . PRO A 1 170 ? 18.533 -10.807 -12.436 1.00 82.56 170 PRO A N 1
ATOM 1389 C CA . PRO A 1 170 ? 18.374 -9.361 -12.490 1.00 82.56 170 PRO A CA 1
ATOM 1390 C C . PRO A 1 170 ? 17.894 -8.902 -13.870 1.00 82.56 170 PRO A C 1
ATOM 1392 O O . PRO A 1 170 ? 18.380 -9.375 -14.896 1.00 82.56 170 PRO A O 1
ATOM 1395 N N . ASN A 1 171 ? 16.968 -7.949 -13.904 1.00 83.69 171 ASN A N 1
ATOM 1396 C CA . ASN A 1 171 ? 16.507 -7.303 -15.129 1.00 83.69 171 ASN A CA 1
ATOM 1397 C C . ASN A 1 171 ? 17.274 -5.990 -15.400 1.00 83.69 171 ASN A C 1
ATOM 1399 O O . ASN A 1 171 ? 18.176 -5.582 -14.661 1.00 83.69 171 ASN A O 1
ATOM 1403 N N . ILE A 1 172 ? 16.914 -5.295 -16.483 1.00 85.69 172 ILE A N 1
ATOM 1404 C CA . ILE A 1 172 ? 17.549 -4.022 -16.863 1.00 85.69 172 ILE A CA 1
ATOM 1405 C C . ILE A 1 172 ? 17.413 -2.930 -15.785 1.00 85.69 172 ILE A C 1
ATOM 1407 O O . ILE A 1 172 ? 18.303 -2.089 -15.643 1.00 85.69 172 ILE A O 1
ATOM 1411 N N . TYR A 1 173 ? 16.333 -2.947 -14.999 1.00 86.62 173 TYR A N 1
ATOM 1412 C CA . TYR A 1 173 ? 16.080 -1.981 -13.931 1.00 86.62 173 TYR A CA 1
ATOM 1413 C C . TYR A 1 173 ? 16.896 -2.296 -12.677 1.00 86.62 173 TYR A C 1
ATOM 1415 O O . TYR A 1 173 ? 17.389 -1.367 -12.040 1.00 86.62 173 TYR A O 1
ATOM 1423 N N . ASP A 1 174 ? 17.132 -3.575 -12.376 1.00 83.12 174 ASP A N 1
ATOM 1424 C CA . ASP A 1 174 ? 18.046 -3.998 -11.310 1.00 83.12 174 ASP A CA 1
ATOM 1425 C C . ASP A 1 174 ? 19.464 -3.472 -11.565 1.00 83.12 174 ASP A C 1
ATOM 1427 O O . ASP A 1 174 ? 20.096 -2.915 -10.665 1.00 83.12 174 ASP A O 1
ATOM 1431 N N . LYS A 1 175 ? 19.941 -3.543 -12.815 1.00 79.62 175 LYS A N 1
ATOM 1432 C CA . LYS A 1 175 ? 21.222 -2.932 -13.201 1.00 79.62 175 LYS A CA 1
ATOM 1433 C C . LYS A 1 175 ? 21.192 -1.414 -13.041 1.00 79.62 175 LYS A C 1
ATOM 1435 O O . LYS A 1 175 ? 22.110 -0.838 -12.465 1.00 79.62 175 LYS A O 1
ATOM 1440 N N . LYS A 1 176 ? 20.141 -0.767 -13.556 1.00 84.38 176 LYS A N 1
ATOM 1441 C CA . LYS A 1 176 ? 20.018 0.697 -13.565 1.00 84.38 176 LYS A CA 1
ATOM 1442 C C . LYS A 1 176 ? 19.968 1.288 -12.155 1.00 84.38 176 LYS A C 1
ATOM 1444 O O . LYS A 1 176 ? 20.622 2.293 -11.903 1.00 84.38 176 LYS A O 1
ATOM 1449 N N . PHE A 1 177 ? 19.173 0.703 -11.262 1.00 83.81 177 PHE A N 1
ATOM 1450 C CA . PHE A 1 177 ? 18.884 1.292 -9.953 1.00 83.81 177 PHE A CA 1
ATOM 1451 C C . PHE A 1 177 ? 19.698 0.693 -8.811 1.00 83.81 177 PHE A C 1
ATOM 1453 O O . PHE A 1 177 ? 19.990 1.408 -7.858 1.00 83.81 177 PHE A O 1
ATOM 1460 N N . LEU A 1 178 ? 20.055 -0.590 -8.884 1.00 74.69 178 LEU A N 1
ATOM 1461 C CA . LEU A 1 178 ? 20.757 -1.287 -7.802 1.00 74.69 178 LEU A CA 1
ATOM 1462 C C . LEU A 1 178 ? 22.213 -1.625 -8.150 1.00 74.69 178 LEU A C 1
ATOM 1464 O O . LEU A 1 178 ? 22.917 -2.164 -7.302 1.00 74.69 178 LEU A O 1
ATOM 1468 N N . GLN A 1 179 ? 22.669 -1.313 -9.372 1.00 72.81 179 GLN A N 1
ATOM 1469 C CA . GLN A 1 179 ? 24.034 -1.583 -9.853 1.00 72.81 179 GLN A CA 1
ATOM 1470 C C . GLN A 1 179 ? 24.445 -3.060 -9.699 1.00 72.81 179 GLN A C 1
ATOM 1472 O O . GLN A 1 179 ? 25.617 -3.390 -9.516 1.00 72.81 179 GLN A O 1
ATOM 1477 N N . LEU A 1 180 ? 23.466 -3.966 -9.764 1.00 66.50 180 LEU A N 1
ATOM 1478 C CA . LEU A 1 180 ? 23.687 -5.394 -9.565 1.00 66.50 180 LEU A CA 1
ATOM 1479 C C . LEU A 1 180 ? 24.282 -6.050 -10.814 1.00 66.50 180 LEU A C 1
ATOM 1481 O O . LEU A 1 180 ? 24.002 -5.662 -11.950 1.00 66.50 180 LEU A O 1
ATOM 1485 N N . ASN A 1 181 ? 25.097 -7.080 -10.587 1.00 58.91 181 ASN A N 1
ATOM 1486 C CA . ASN A 1 181 ? 25.734 -7.858 -11.642 1.00 58.91 181 ASN A CA 1
ATOM 1487 C C . ASN A 1 181 ? 24.852 -9.063 -12.025 1.00 58.91 181 ASN A C 1
ATOM 1489 O O . ASN A 1 181 ? 24.414 -9.812 -11.154 1.00 58.91 181 ASN A O 1
ATOM 1493 N N . PHE A 1 182 ? 24.619 -9.280 -13.321 1.00 63.69 182 PHE A N 1
ATOM 1494 C CA . PHE A 1 182 ? 23.599 -10.201 -13.861 1.00 63.69 182 PHE A CA 1
ATOM 1495 C C . PHE A 1 182 ? 23.826 -11.699 -13.608 1.00 63.69 182 PHE A C 1
ATOM 1497 O O . PHE A 1 182 ? 23.004 -12.519 -14.001 1.00 63.69 182 PHE A O 1
ATOM 1504 N N . LYS A 1 183 ? 24.939 -12.092 -12.981 1.00 70.12 183 LYS A N 1
ATOM 1505 C CA . LYS A 1 183 ? 25.340 -13.505 -12.883 1.00 70.12 183 LYS A CA 1
ATOM 1506 C C . LYS A 1 183 ? 24.777 -14.250 -11.666 1.00 70.12 183 LYS A C 1
ATOM 1508 O O . LYS A 1 183 ? 25.149 -15.400 -11.455 1.00 70.12 183 LYS A O 1
ATOM 1513 N N . LYS A 1 184 ? 23.938 -13.622 -10.836 1.00 75.88 184 LYS A N 1
ATOM 1514 C CA . LYS A 1 184 ? 23.374 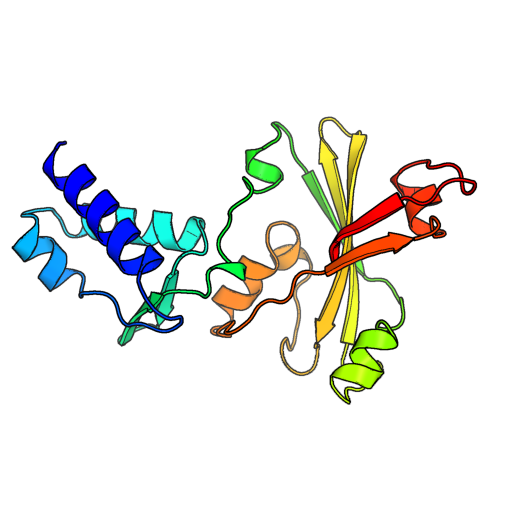-14.250 -9.629 1.00 75.88 184 LYS A CA 1
ATOM 1515 C C . LYS A 1 184 ? 21.880 -13.985 -9.518 1.00 75.88 184 LYS A C 1
ATOM 1517 O O . LYS A 1 184 ? 21.450 -12.857 -9.731 1.00 75.88 184 LYS A O 1
ATOM 1522 N N . TYR A 1 185 ? 21.125 -15.017 -9.143 1.00 78.12 185 TYR A N 1
ATOM 1523 C CA . TYR A 1 185 ? 19.720 -14.883 -8.773 1.00 78.12 185 TYR A CA 1
ATOM 1524 C C . TYR A 1 185 ? 19.574 -13.936 -7.582 1.00 78.12 185 TYR A C 1
ATOM 1526 O O . TYR A 1 185 ? 20.376 -13.963 -6.645 1.00 78.12 185 TYR A O 1
ATOM 1534 N N . ILE A 1 186 ? 18.535 -13.112 -7.623 1.00 76.38 186 ILE A N 1
ATOM 1535 C CA . ILE A 1 186 ? 18.178 -12.166 -6.576 1.00 76.38 186 ILE A CA 1
ATOM 1536 C C . ILE A 1 186 ? 16.773 -12.463 -6.072 1.00 76.38 186 ILE A C 1
ATOM 1538 O O . ILE A 1 186 ? 15.906 -12.926 -6.810 1.00 76.38 186 ILE A O 1
ATOM 1542 N N . SER A 1 187 ? 16.553 -12.183 -4.792 1.00 74.88 187 SER A N 1
ATOM 1543 C CA . SER A 1 187 ? 15.230 -12.271 -4.190 1.00 74.88 187 SER A CA 1
ATOM 1544 C C . SER A 1 187 ? 14.372 -11.092 -4.642 1.00 74.88 187 SER A C 1
ATOM 1546 O O . SER A 1 187 ? 14.738 -9.936 -4.416 1.00 74.88 187 SER A O 1
ATOM 1548 N N . LYS A 1 188 ? 13.223 -11.383 -5.256 1.00 75.50 188 LYS A N 1
ATOM 1549 C CA . LYS A 1 188 ? 12.203 -10.395 -5.611 1.00 75.50 188 LYS A CA 1
ATOM 1550 C C . LYS A 1 188 ? 10.926 -10.668 -4.837 1.00 75.50 188 LYS A C 1
ATOM 1552 O O . LYS A 1 188 ? 10.445 -11.797 -4.775 1.00 75.50 188 LYS A O 1
ATOM 1557 N N . LYS A 1 189 ? 10.403 -9.608 -4.226 1.00 74.50 189 LYS A N 1
ATOM 1558 C CA . LYS A 1 189 ? 9.140 -9.610 -3.489 1.00 74.50 189 LYS A CA 1
ATOM 1559 C C . LYS A 1 189 ? 8.099 -8.884 -4.332 1.00 74.50 189 LYS A C 1
ATOM 1561 O O . LYS A 1 189 ? 8.287 -7.692 -4.589 1.00 74.50 189 LYS A O 1
ATOM 1566 N N . TYR A 1 190 ? 7.056 -9.608 -4.716 1.00 67.81 190 TYR A N 1
ATOM 1567 C CA . TYR A 1 190 ? 5.857 -9.099 -5.378 1.00 67.81 190 TYR A CA 1
ATOM 1568 C C . TYR A 1 190 ? 4.785 -8.813 -4.329 1.00 67.81 190 TYR A C 1
ATOM 1570 O O . TYR A 1 190 ? 4.627 -9.653 -3.405 1.00 67.81 190 TYR A O 1
#

Solvent-accessible surface area (backbone atoms only — not comparable to full-atom values): 11179 Å² total; per-residue (Å²): 114,72,52,63,51,54,51,49,55,49,52,51,51,53,50,71,75,44,57,63,64,40,73,52,83,50,67,68,56,50,23,66,74,50,71,49,55,67,63,59,50,51,51,50,50,50,50,38,40,75,36,32,42,31,50,77,44,90,99,76,49,41,26,27,34,31,75,72,57,31,55,84,56,72,52,66,64,78,68,34,77,76,43,44,61,48,68,40,85,52,91,55,82,61,58,62,70,56,32,68,74,65,74,51,60,58,87,43,44,44,26,32,39,40,41,33,29,42,80,90,38,68,77,46,70,44,82,44,77,43,52,45,79,78,49,63,85,74,56,64,77,65,35,38,85,36,53,66,60,44,42,52,74,67,75,52,82,80,72,82,68,81,75,47,81,47,78,39,68,57,52,77,59,40,37,73,64,68,69,52,70,70,90,48,73,39,84,45,78,84

Sequence (190 aa):
MMRSKALEDNLKTMIIKGKPGLKLPSEAMLMKQYQVSRTTVRDAFKKLIGENMIYSLQGKGYFTLNQAFWSTEISFSKKYDSAVNKLYVVNIPFDSYFIDTYQCSDNDFMSLIKVRYQNDQIKKYSIIWVNKTILKNLNFKDCEDSLLSYINSRNITLVNNLKYLGLELPNIYDKKFLQLNFKKYISKKY

Radius of gyration: 19.6 Å; Cα contacts (8 Å, |Δi|>4): 264; chains: 1; bounding box: 47×30×54 Å